Protein AF-A0A927J7U5-F1 (afdb_monomer)

Foldseek 3Di:
DWWKKWWKKWDWAQAQVRDTDIDIFIAIETDDDPVRRQVVVCVVCVVQADDDMDTPDIDTDQAPEEQDDPLFQFKKKWWKWWWDQDPPPRDTDTDIHIHIYGHFDPVVSVVSVCVVCVPPPTDMDTPDIGTDSHRYYHYDDPPPPPDDDDPDPLAVCLCVRPCLVVVLVVLQPDQFADLVVCCVVVVGHSSNSVSSQVVCCVVVQWPDDPNHHTTGGDPPDDDD

Secondary structure (DSSP, 8-state):
---EEEEEEEEEEEPTTS-EEEEEEEEEEE-SSHHHHHHHHHHHHTTT--S-EEEEEEEE---SEEE--TT--EEEEEEEEEEEE-TTT-PEEEEEEEEEEEESSHHHHHHHHHHHHTT--S-EEEEEEEE--EEEEE---GGGGGS------TTTTGGG-TTHHHHHHHHTT-SEE-HHHHHHHH---HHHHHHHHHHHHHTTSBPPP-SSSPEEB---S---

Mean predicted aligned error: 11.29 Å

Nearest PDB structures (foldseek):
  2j5p-assembly1_A  TM=9.065E-01  e=3.308E-04  Escherichia coli
  4n0b-assembly2_C  TM=5.321E-01  e=6.557E-02  Bacillus subtilis
  4tv7-assembly2_D  TM=5.380E-01  e=2.572E-01  Bacillus subtilis subsp. subtilis str. 168
  4tv7-assembly2_C  TM=5.152E-01  e=1.801E-01  Bacillus subtilis subsp. subtilis str. 168
  4mgr-assembly1_B  TM=5.339E-01  e=3.263E-01  Bacillus subtilis

Solvent-accessible surface area (backbone atoms only — not comparable to full-atom values): 12962 Å² total; per-residue (Å²): 133,85,39,39,28,43,37,27,43,32,36,63,42,49,40,88,84,72,49,74,41,81,45,76,48,31,30,36,31,40,34,95,46,73,70,51,36,51,53,52,50,51,66,69,43,53,86,78,51,82,75,76,68,44,80,72,47,77,43,83,43,81,57,79,49,74,47,83,38,93,86,28,36,38,33,27,43,31,36,33,28,39,50,42,74,38,91,88,77,73,44,81,44,71,48,79,42,34,30,39,28,34,15,63,45,72,70,51,30,51,52,52,51,51,63,70,46,68,83,53,93,63,54,68,44,82,74,44,79,41,82,49,72,46,72,51,74,46,74,72,61,85,82,59,82,80,59,82,80,71,73,72,75,75,52,77,66,45,84,71,37,91,54,40,66,57,51,54,59,57,44,69,81,36,70,55,48,45,44,70,52,48,21,65,76,68,63,44,28,66,56,48,25,42,39,52,49,53,52,34,29,76,71,58,40,26,43,75,88,72,90,45,57,58,26,40,41,54,66,82,84,86,83,132

pLDDT: mean 82.89, std 14.42, range [30.91, 96.69]

Sequence (224 aa):
MHNWFECKISYDKQLENGQQKKVTESYLVDALSFTEAEARIIENIKPYISGEFSVADIKRAKLSEIFFNKNGDRYFRAKVYFITLDEKNGQEKKTPSNMLVQACDIKEALKVIEKGMEGTMADYTIGSLTETGIMDIFPYDADKAEKPKQEPDLLDGIYEDPLYDQAKDLLAHHTTVSPSLLQRTYSIGYNRANRLLDALEQQGIVGPFNGASPRRVLINEEHE

Radius of gyration: 20.5 Å; Cα contacts (8 Å, |Δi|>4): 387; chains: 1; bounding box: 67×39×57 Å

Structure (mmCIF, N/CA/C/O backbone):
data_AF-A0A927J7U5-F1
#
_entry.id   AF-A0A927J7U5-F1
#
loop_
_atom_site.group_PDB
_atom_site.id
_atom_site.type_symbol
_atom_site.label_atom_id
_atom_site.label_alt_id
_atom_site.label_comp_id
_atom_site.label_asym_id
_atom_site.label_entity_id
_atom_site.label_seq_id
_atom_site.pdbx_PDB_ins_code
_atom_site.Cartn_x
_atom_site.Cartn_y
_atom_site.Cartn_z
_atom_site.occupancy
_atom_site.B_iso_or_equiv
_atom_site.auth_seq_id
_atom_site.auth_comp_id
_atom_site.auth_asym_id
_atom_site.auth_atom_id
_atom_site.pdbx_PDB_model_num
ATOM 1 N N . MET A 1 1 ? 7.148 13.726 -12.538 1.00 61.12 1 MET A N 1
ATOM 2 C CA . MET A 1 1 ? 7.949 12.567 -12.092 1.00 61.12 1 MET A CA 1
ATOM 3 C C . MET A 1 1 ? 7.669 12.407 -10.614 1.00 61.12 1 MET A C 1
ATOM 5 O O . MET A 1 1 ? 7.978 13.332 -9.874 1.00 61.12 1 MET A O 1
ATOM 9 N N . HIS A 1 2 ? 6.998 11.327 -10.224 1.00 78.12 2 HIS A N 1
ATOM 10 C CA . HIS A 1 2 ? 6.635 11.100 -8.827 1.00 78.12 2 HIS A CA 1
ATOM 11 C C . HIS A 1 2 ? 7.866 10.693 -8.021 1.00 78.12 2 HIS A C 1
ATOM 13 O O . HIS A 1 2 ? 8.714 9.935 -8.498 1.00 78.12 2 HIS A O 1
ATOM 19 N N . ASN A 1 3 ? 7.958 11.205 -6.804 1.00 88.88 3 ASN A N 1
ATOM 20 C CA . ASN A 1 3 ? 9.038 10.939 -5.874 1.00 88.88 3 ASN A CA 1
ATOM 21 C C . ASN A 1 3 ? 8.417 10.332 -4.619 1.00 88.88 3 ASN A C 1
ATOM 23 O O . ASN A 1 3 ? 8.089 11.016 -3.654 1.00 88.88 3 ASN A O 1
ATOM 27 N N . TRP A 1 4 ? 8.254 9.014 -4.650 1.00 93.62 4 TRP A N 1
ATOM 28 C CA . TRP A 1 4 ? 7.605 8.288 -3.570 1.00 93.62 4 TRP A CA 1
ATOM 29 C C . TRP A 1 4 ? 8.529 8.116 -2.362 1.00 93.62 4 TRP A C 1
ATOM 31 O O . TRP A 1 4 ? 9.688 7.705 -2.482 1.00 93.62 4 TRP A O 1
ATOM 41 N N . PHE A 1 5 ? 7.987 8.367 -1.179 1.00 95.19 5 PHE A N 1
ATOM 42 C CA . PHE A 1 5 ? 8.595 8.109 0.118 1.00 95.19 5 PHE A CA 1
ATOM 43 C C . PHE A 1 5 ? 7.710 7.138 0.895 1.00 95.19 5 PHE A C 1
ATOM 45 O O . PHE A 1 5 ? 6.510 7.342 1.015 1.00 95.19 5 PHE A O 1
ATOM 52 N N . GLU A 1 6 ? 8.295 6.064 1.416 1.00 95.38 6 GLU A N 1
ATOM 53 C CA . GLU A 1 6 ? 7.632 5.187 2.379 1.00 95.38 6 GLU A CA 1
ATOM 54 C C . GLU A 1 6 ? 7.912 5.760 3.778 1.00 95.38 6 GLU A C 1
ATOM 56 O O . GLU A 1 6 ? 9.050 5.717 4.255 1.00 95.38 6 GLU A O 1
ATOM 61 N N . CYS A 1 7 ? 6.884 6.337 4.396 1.00 95.50 7 CYS A N 1
ATOM 62 C CA . CYS A 1 7 ? 6.910 6.947 5.722 1.00 95.50 7 CYS A CA 1
ATOM 63 C C . CYS A 1 7 ? 6.288 5.986 6.736 1.00 95.50 7 CYS A C 1
ATOM 65 O O . CYS A 1 7 ? 5.206 5.453 6.501 1.00 95.50 7 CYS A O 1
ATOM 67 N N . LYS A 1 8 ? 6.933 5.778 7.883 1.00 95.25 8 LYS A N 1
ATOM 68 C CA . LYS A 1 8 ? 6.380 4.985 8.983 1.00 95.25 8 LYS A CA 1
ATOM 69 C C . LYS A 1 8 ? 5.953 5.888 10.121 1.00 95.25 8 LYS A C 1
ATOM 71 O O . LYS A 1 8 ? 6.771 6.643 10.638 1.00 95.25 8 LYS A O 1
ATOM 76 N N . ILE A 1 9 ? 4.706 5.763 10.548 1.00 93.19 9 ILE A N 1
ATOM 77 C CA . ILE A 1 9 ? 4.165 6.477 11.703 1.00 93.19 9 ILE A CA 1
ATOM 78 C C . ILE A 1 9 ? 4.022 5.505 12.860 1.00 93.19 9 ILE A C 1
ATOM 80 O O . ILE A 1 9 ? 3.505 4.402 12.689 1.00 93.19 9 ILE A O 1
ATOM 84 N N . SER A 1 10 ? 4.478 5.915 14.041 1.00 90.81 10 SER A N 1
ATOM 85 C CA . SER A 1 10 ? 4.300 5.160 15.271 1.00 90.81 10 SER A CA 1
ATOM 86 C C . SER A 1 10 ? 3.500 5.948 16.294 1.00 90.81 10 SER A C 1
ATOM 88 O O . SER A 1 10 ? 3.786 7.116 16.557 1.00 90.81 10 SER A O 1
ATOM 90 N N . TYR A 1 11 ? 2.509 5.279 16.871 1.00 88.38 11 TYR A N 1
ATOM 91 C CA . TYR A 1 11 ? 1.592 5.833 17.856 1.00 88.38 11 TYR A CA 1
ATOM 92 C C . TYR A 1 11 ? 1.130 4.737 18.815 1.00 88.38 11 TYR A C 1
ATOM 94 O O . TYR A 1 11 ? 1.261 3.542 18.521 1.00 88.38 11 TYR A O 1
ATOM 102 N N . ASP A 1 12 ? 0.595 5.142 19.961 1.00 84.44 12 ASP A N 1
ATOM 103 C CA . ASP A 1 12 ? 0.026 4.213 20.929 1.00 84.44 12 ASP A CA 1
ATOM 104 C C . ASP A 1 12 ? -1.444 3.957 20.598 1.00 84.44 12 ASP A C 1
ATOM 106 O O . ASP A 1 12 ? -2.287 4.850 20.656 1.00 84.44 12 ASP A O 1
ATOM 110 N N . LYS A 1 13 ? -1.758 2.711 20.238 1.00 78.19 13 LYS A N 1
ATOM 111 C CA . LYS A 1 13 ? -3.126 2.255 19.994 1.00 78.19 13 LYS A CA 1
ATOM 112 C C . LYS A 1 13 ? -3.645 1.569 21.248 1.00 78.19 13 LYS A C 1
ATOM 114 O O . LYS A 1 13 ? -3.028 0.627 21.750 1.00 78.19 13 LYS A O 1
ATOM 119 N N . GLN A 1 14 ? -4.781 2.027 21.757 1.00 73.31 14 GLN A N 1
ATOM 120 C CA . GLN A 1 14 ? -5.501 1.303 22.799 1.00 73.31 14 GLN A CA 1
ATOM 121 C C . GLN A 1 14 ? -6.135 0.047 22.193 1.00 73.31 14 GLN A C 1
ATOM 123 O O . GLN A 1 14 ? -6.811 0.105 21.169 1.00 73.31 14 GLN A O 1
ATOM 128 N N . LEU A 1 15 ? -5.857 -1.101 22.804 1.00 69.94 15 LEU A N 1
ATOM 129 C CA . LEU A 1 15 ? -6.458 -2.382 22.458 1.00 69.94 15 LEU A CA 1
ATOM 130 C C . LEU A 1 15 ? -7.783 -2.568 23.210 1.00 69.94 15 LEU A C 1
ATOM 132 O O . LEU A 1 15 ? -8.015 -1.948 24.247 1.00 69.94 15 LEU A O 1
ATOM 136 N N . GLU A 1 16 ? -8.622 -3.488 22.727 1.00 57.28 16 GLU A N 1
ATOM 137 C CA . GLU A 1 16 ? -9.953 -3.800 23.284 1.00 57.28 16 GLU A CA 1
ATOM 138 C C . GLU A 1 16 ? -9.923 -4.202 24.778 1.00 57.28 16 GLU A C 1
ATOM 140 O O . GLU A 1 16 ? -10.933 -4.129 25.469 1.00 57.28 16 GLU A O 1
ATOM 145 N N . ASN A 1 17 ? -8.758 -4.595 25.301 1.00 67.94 17 ASN A N 1
ATOM 146 C CA . ASN A 1 17 ? -8.528 -4.959 26.702 1.00 67.94 17 ASN A CA 1
ATOM 147 C C . ASN A 1 17 ? -8.040 -3.787 27.584 1.00 67.94 17 ASN A C 1
ATOM 149 O O . ASN A 1 17 ? -7.638 -4.012 28.725 1.00 67.94 17 ASN A O 1
ATOM 153 N N . GLY A 1 18 ? -8.003 -2.560 27.056 1.00 66.19 18 GLY A N 1
ATOM 154 C CA . GLY A 1 18 ? -7.491 -1.376 27.749 1.00 66.19 18 GLY A CA 1
ATOM 155 C C . GLY A 1 18 ? -5.961 -1.267 27.795 1.00 66.19 18 GLY A C 1
ATOM 156 O O . GLY A 1 18 ? -5.444 -0.289 28.335 1.00 66.19 18 GLY A O 1
ATOM 157 N N . GLN A 1 19 ? -5.211 -2.221 27.226 1.00 74.12 19 GLN A N 1
ATOM 158 C CA . GLN A 1 19 ? -3.755 -2.104 27.114 1.00 74.12 19 GLN A CA 1
ATOM 159 C C . GLN A 1 19 ? -3.378 -1.163 25.971 1.00 74.12 19 GLN A C 1
ATOM 161 O O . GLN A 1 19 ? -3.867 -1.289 24.849 1.00 74.12 19 GLN A O 1
ATOM 166 N N . GLN A 1 20 ? -2.456 -0.245 26.245 1.00 78.06 20 GLN A N 1
ATOM 167 C CA . GLN A 1 20 ? -1.811 0.551 25.210 1.00 78.06 20 GLN A CA 1
ATOM 168 C C . GLN A 1 20 ? -0.725 -0.287 24.537 1.00 78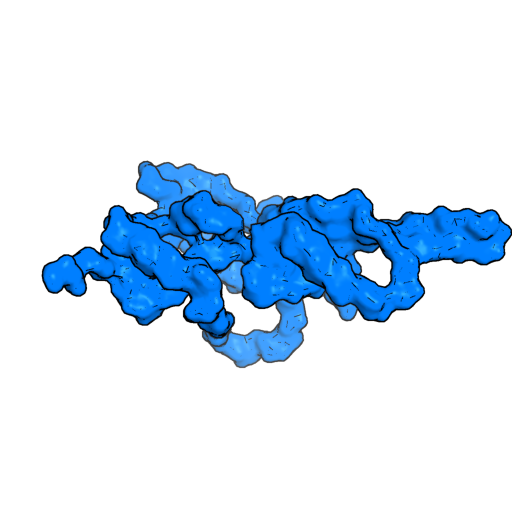.06 20 GLN A C 1
ATOM 170 O O . GLN A 1 20 ? 0.162 -0.828 25.200 1.00 78.06 20 GLN A O 1
ATOM 175 N N . LYS A 1 21 ? -0.798 -0.402 23.211 1.00 83.62 21 LYS A N 1
ATOM 176 C CA . LYS A 1 21 ? 0.228 -1.041 22.396 1.00 83.62 21 LYS A CA 1
ATOM 177 C C . LYS A 1 21 ? 0.746 -0.050 21.370 1.00 83.62 21 LYS A C 1
ATOM 179 O O . LYS A 1 21 ? -0.011 0.457 20.545 1.00 83.62 21 LYS A O 1
ATOM 184 N N . LYS A 1 22 ? 2.062 0.133 21.365 1.00 85.81 22 LYS A N 1
ATOM 185 C CA . LYS A 1 22 ? 2.743 0.873 20.313 1.00 85.81 22 LYS A CA 1
ATOM 186 C C . LYS A 1 22 ? 2.592 0.133 18.987 1.00 85.81 22 LYS A C 1
ATOM 188 O O . LYS A 1 22 ? 3.001 -1.025 18.860 1.00 85.81 22 LYS A O 1
ATOM 193 N N . VAL A 1 23 ? 1.993 0.799 18.010 1.00 87.69 23 VAL A N 1
ATOM 194 C CA . VAL A 1 23 ? 1.847 0.303 16.641 1.00 87.69 23 VAL A CA 1
ATOM 195 C C . VAL A 1 23 ? 2.709 1.132 15.700 1.00 87.69 23 VAL A C 1
ATOM 197 O O . VAL A 1 23 ? 3.108 2.258 16.009 1.00 87.69 23 VAL A O 1
ATOM 200 N N . THR A 1 24 ? 3.061 0.542 14.563 1.00 91.62 24 THR A N 1
ATOM 201 C CA . THR A 1 24 ? 3.800 1.222 13.502 1.00 91.62 24 THR A CA 1
ATOM 202 C C . THR A 1 24 ? 3.153 0.883 12.174 1.00 91.62 24 THR A C 1
ATOM 204 O O . THR A 1 24 ? 3.100 -0.284 11.791 1.00 91.62 24 THR A O 1
ATOM 207 N N . GLU A 1 25 ? 2.676 1.905 11.481 1.00 90.44 25 GLU A N 1
ATOM 208 C CA . GLU A 1 25 ? 1.993 1.798 10.195 1.00 90.44 25 GLU A CA 1
ATOM 209 C C . GLU A 1 25 ? 2.840 2.459 9.114 1.00 90.44 25 GLU A C 1
ATOM 211 O O . GLU A 1 25 ? 3.526 3.447 9.379 1.00 90.44 25 GLU A O 1
ATOM 216 N N . SER A 1 26 ? 2.838 1.891 7.907 1.00 94.12 26 SER A N 1
ATOM 217 C CA . SER A 1 26 ? 3.603 2.430 6.778 1.00 94.12 26 SER A CA 1
ATOM 218 C C . SER A 1 26 ? 2.662 3.090 5.782 1.00 94.12 26 SER A C 1
ATOM 220 O O . SER A 1 26 ? 1.594 2.566 5.495 1.00 94.12 26 SER A O 1
ATOM 222 N N . TYR A 1 27 ? 3.081 4.210 5.218 1.00 93.31 27 TYR A N 1
ATOM 223 C CA . TYR A 1 27 ? 2.319 5.018 4.278 1.00 93.31 27 TYR A CA 1
ATOM 224 C C . TYR A 1 27 ? 3.223 5.413 3.120 1.00 93.31 27 TYR A C 1
ATOM 226 O O . TYR A 1 27 ? 4.430 5.580 3.305 1.00 93.31 27 TYR A O 1
ATOM 234 N N . LEU A 1 28 ? 2.662 5.561 1.926 1.00 93.88 28 LEU A N 1
ATOM 235 C CA . LEU A 1 28 ? 3.402 6.049 0.770 1.00 93.88 28 LEU A CA 1
ATOM 236 C C . LEU A 1 28 ? 3.018 7.503 0.501 1.00 93.88 28 LEU A C 1
ATOM 238 O O . LEU A 1 28 ? 1.842 7.817 0.402 1.00 93.88 28 LEU A O 1
ATOM 242 N N . VAL A 1 29 ? 3.994 8.391 0.371 1.00 92.69 29 VAL A N 1
ATOM 243 C CA . VAL A 1 29 ? 3.775 9.828 0.172 1.00 92.69 29 VAL A CA 1
ATOM 244 C C . VAL A 1 29 ? 4.555 10.281 -1.044 1.00 92.69 29 VAL A C 1
ATOM 246 O O . VAL A 1 29 ? 5.745 9.993 -1.149 1.00 92.69 29 VAL A O 1
ATOM 249 N N . ASP A 1 30 ? 3.910 10.996 -1.954 1.00 91.31 30 ASP A N 1
ATOM 250 C CA . ASP A 1 30 ? 4.612 11.701 -3.026 1.00 91.31 30 ASP A CA 1
ATOM 251 C C . ASP A 1 30 ? 5.032 13.094 -2.540 1.00 91.31 30 ASP A C 1
ATOM 253 O O . ASP A 1 30 ? 4.202 13.880 -2.072 1.00 91.31 30 ASP A O 1
ATOM 257 N N . ALA A 1 31 ? 6.330 13.379 -2.603 1.00 90.44 31 ALA A N 1
ATOM 258 C CA . ALA A 1 31 ? 6.924 14.626 -2.124 1.00 90.44 31 ALA A CA 1
ATOM 259 C C . ALA A 1 31 ? 8.235 14.915 -2.863 1.00 90.44 31 ALA A C 1
ATOM 261 O O . ALA A 1 31 ? 8.847 14.022 -3.433 1.00 90.44 31 ALA A O 1
ATOM 262 N N . LEU A 1 32 ? 8.749 16.142 -2.834 1.00 90.38 32 LEU A N 1
ATOM 263 C CA . LEU A 1 32 ? 10.029 16.469 -3.477 1.00 90.38 32 LEU A CA 1
ATOM 264 C C . LEU A 1 32 ? 11.232 16.171 -2.565 1.00 90.38 32 LEU A C 1
ATOM 266 O O . LEU A 1 32 ? 12.329 15.859 -3.043 1.00 90.38 32 LEU A O 1
ATOM 270 N N . SER A 1 33 ? 11.043 16.231 -1.244 1.00 92.38 33 SER A N 1
ATOM 271 C CA . SER A 1 33 ? 12.110 16.082 -0.244 1.00 92.38 33 SER A CA 1
ATOM 272 C C . SER A 1 33 ? 11.665 15.301 0.999 1.00 92.38 33 SER A C 1
ATOM 274 O O . SER A 1 33 ? 10.475 15.126 1.235 1.00 92.38 33 SER A O 1
ATOM 276 N N . PHE A 1 34 ? 12.626 14.854 1.820 1.00 93.25 34 PHE A N 1
ATOM 277 C CA . PHE A 1 34 ? 12.335 14.171 3.090 1.00 93.25 34 PHE A CA 1
ATOM 278 C C . PHE A 1 34 ? 11.560 15.063 4.065 1.00 93.25 34 PHE A C 1
ATOM 280 O O . PHE A 1 34 ? 10.605 14.601 4.675 1.00 93.25 34 PHE A O 1
ATOM 287 N N . THR A 1 35 ? 11.937 16.339 4.171 1.00 93.06 35 THR A N 1
ATOM 288 C CA . THR A 1 35 ? 11.263 17.314 5.040 1.00 93.06 35 THR A CA 1
ATOM 289 C C . THR A 1 35 ? 9.822 17.558 4.598 1.00 93.06 35 THR A C 1
ATOM 291 O O . THR A 1 35 ? 8.921 17.641 5.425 1.00 93.06 35 THR A O 1
ATOM 294 N N . GLU A 1 36 ? 9.581 17.626 3.288 1.00 90.88 36 GLU A N 1
ATOM 295 C CA . GLU A 1 36 ? 8.221 17.742 2.757 1.00 90.88 36 GLU A CA 1
ATOM 296 C C . GLU A 1 36 ? 7.414 16.457 2.984 1.00 90.88 36 GLU A C 1
ATOM 298 O O . GLU A 1 36 ? 6.260 16.529 3.398 1.00 90.88 36 GLU A O 1
ATOM 303 N N . ALA A 1 37 ? 8.016 15.283 2.763 1.00 91.06 37 ALA A N 1
ATOM 304 C CA . ALA A 1 37 ? 7.368 14.000 3.026 1.00 91.06 37 ALA A CA 1
ATOM 305 C C . ALA A 1 37 ? 6.950 13.868 4.499 1.00 91.06 37 ALA A C 1
ATOM 307 O O . ALA A 1 37 ? 5.849 13.394 4.776 1.00 91.06 37 ALA A O 1
ATOM 308 N N . GLU A 1 38 ? 7.803 14.320 5.425 1.00 92.38 38 GLU A N 1
ATOM 309 C CA . GLU A 1 38 ? 7.535 14.360 6.865 1.00 92.38 38 GLU A CA 1
ATOM 310 C C . GLU A 1 38 ? 6.357 15.283 7.205 1.00 92.38 38 GLU A C 1
ATOM 312 O O . GLU A 1 38 ? 5.406 14.861 7.863 1.00 92.38 38 GLU A O 1
ATOM 317 N N . ALA A 1 39 ? 6.373 16.523 6.713 1.00 90.88 39 ALA A N 1
ATOM 318 C CA . ALA A 1 39 ? 5.289 17.472 6.953 1.00 90.88 39 ALA A CA 1
ATOM 319 C C . ALA A 1 39 ? 3.951 16.952 6.401 1.00 90.88 39 ALA A C 1
ATOM 321 O O . ALA A 1 39 ? 2.946 16.920 7.114 1.00 90.88 39 ALA A O 1
ATOM 322 N N . ARG A 1 40 ? 3.953 16.448 5.160 1.00 89.69 40 ARG A N 1
ATOM 323 C CA . ARG A 1 40 ? 2.750 15.921 4.503 1.00 89.69 40 ARG A CA 1
ATOM 324 C C . ARG A 1 40 ? 2.181 14.710 5.225 1.00 89.69 40 ARG A C 1
ATOM 326 O O . ARG A 1 40 ? 0.962 14.633 5.385 1.00 89.69 40 ARG A O 1
ATOM 333 N N . ILE A 1 41 ? 3.014 13.754 5.649 1.00 90.12 41 ILE A N 1
ATOM 334 C CA . ILE A 1 41 ? 2.483 12.579 6.350 1.00 90.12 41 ILE A CA 1
ATOM 335 C C . ILE A 1 41 ? 1.858 12.977 7.686 1.00 90.12 41 ILE A C 1
ATOM 337 O O . ILE A 1 41 ? 0.780 12.492 8.018 1.00 90.12 41 ILE A O 1
ATOM 341 N N . ILE A 1 42 ? 2.477 13.910 8.416 1.00 89.00 42 ILE A N 1
ATOM 342 C CA . ILE A 1 42 ? 1.935 14.427 9.675 1.00 89.00 42 ILE A CA 1
ATOM 343 C C . ILE A 1 42 ? 0.566 15.074 9.433 1.00 89.00 42 ILE A C 1
ATOM 345 O O . ILE A 1 42 ? -0.385 14.767 10.147 1.00 89.00 42 ILE A O 1
ATOM 349 N N . GLU A 1 43 ? 0.433 15.925 8.416 1.00 87.44 43 GLU A N 1
ATOM 350 C CA . GLU A 1 43 ? -0.826 16.608 8.092 1.00 87.44 43 GLU A CA 1
ATOM 351 C C . GLU A 1 43 ? -1.959 15.653 7.696 1.00 87.44 43 GLU A C 1
ATOM 353 O O . GLU A 1 43 ? -3.102 15.840 8.133 1.00 87.44 43 GLU A O 1
ATOM 358 N N . ASN A 1 44 ? -1.644 14.625 6.901 1.00 84.88 44 ASN A N 1
ATOM 359 C CA . ASN A 1 44 ? -2.621 13.638 6.437 1.00 84.88 44 ASN A CA 1
ATOM 360 C C . ASN A 1 44 ? -3.062 12.689 7.555 1.00 84.88 44 ASN A C 1
ATOM 362 O O . ASN A 1 44 ? -4.232 12.328 7.608 1.00 84.88 44 ASN A O 1
ATOM 366 N N . ILE A 1 45 ? -2.160 12.320 8.469 1.00 84.12 45 ILE A N 1
ATOM 367 C CA . ILE A 1 45 ? -2.430 11.323 9.515 1.00 84.12 45 ILE A CA 1
ATOM 368 C C . ILE A 1 45 ? -3.010 11.929 10.797 1.00 84.12 45 ILE A C 1
ATOM 370 O O . ILE A 1 45 ? -3.804 11.280 11.477 1.00 84.12 45 ILE A O 1
ATOM 374 N N . LYS A 1 46 ? -2.690 13.190 11.108 1.00 82.44 46 LYS A N 1
ATOM 375 C CA . LYS A 1 46 ? -3.202 13.905 12.288 1.00 82.44 46 LYS A CA 1
ATOM 376 C C . LYS A 1 46 ? -4.718 13.786 12.539 1.00 82.44 46 LYS A C 1
ATOM 378 O O . LYS A 1 46 ? -5.075 13.659 13.704 1.00 82.44 46 LYS A O 1
ATOM 383 N N . PRO A 1 47 ? -5.625 13.838 11.540 1.00 81.69 47 PRO A N 1
ATOM 384 C CA . PRO A 1 47 ? -7.058 13.667 11.801 1.00 81.69 47 PRO A CA 1
ATOM 385 C C . PRO A 1 47 ? -7.462 12.238 12.202 1.00 81.69 47 PRO A C 1
ATOM 387 O O . PRO A 1 47 ? -8.523 12.071 12.793 1.00 81.69 47 PRO A O 1
ATOM 390 N N . TYR A 1 48 ? -6.645 11.225 11.904 1.00 74.69 48 TYR A N 1
ATOM 391 C CA . TYR A 1 48 ? -6.986 9.815 12.120 1.00 74.69 48 TYR A CA 1
ATOM 392 C C . TYR A 1 48 ? -6.392 9.228 13.407 1.00 74.69 48 TYR A C 1
ATOM 394 O O . TYR A 1 48 ? -6.871 8.203 13.890 1.00 74.69 48 TYR A O 1
ATOM 402 N N . ILE A 1 49 ? -5.366 9.863 13.985 1.00 77.44 49 ILE A N 1
ATOM 403 C CA . ILE A 1 49 ? -4.734 9.412 15.231 1.00 77.44 49 ILE A CA 1
ATOM 404 C C . ILE A 1 49 ? -5.149 10.320 16.388 1.00 77.44 49 ILE A C 1
ATOM 406 O O . ILE A 1 49 ? -4.862 11.514 16.404 1.00 77.44 49 ILE A O 1
ATOM 410 N N . SER A 1 50 ? -5.785 9.725 17.398 1.00 67.94 50 SER A N 1
ATOM 411 C CA . SER A 1 50 ? -6.037 10.380 18.683 1.00 67.94 50 SER A CA 1
ATOM 412 C C . SER A 1 50 ? -4.817 10.219 19.592 1.00 67.94 50 SER A C 1
ATOM 414 O O . SER A 1 50 ? -4.518 9.109 20.021 1.00 67.94 50 SER A O 1
ATOM 416 N N . GLY A 1 51 ? -4.122 11.318 19.894 1.00 75.50 51 GLY A N 1
ATOM 417 C CA . GLY A 1 51 ? -2.962 11.335 20.794 1.00 75.50 51 GLY A CA 1
ATOM 418 C C . GLY A 1 51 ? -1.657 11.753 20.116 1.00 75.50 51 GLY A C 1
ATOM 419 O O . GLY A 1 51 ? -1.653 12.281 19.004 1.00 75.50 51 GLY A O 1
ATOM 420 N N . GLU A 1 52 ? -0.541 11.548 20.815 1.00 79.50 52 GLU A N 1
ATOM 421 C CA . GLU A 1 52 ? 0.792 11.824 20.278 1.00 79.50 52 GLU A CA 1
ATOM 422 C C . GLU A 1 52 ? 1.239 10.707 19.329 1.00 79.50 52 GLU A C 1
ATOM 424 O O . GLU A 1 52 ? 1.074 9.515 19.598 1.00 79.50 52 GLU A O 1
ATOM 429 N N . PHE A 1 53 ? 1.840 11.099 18.209 1.00 88.19 53 PHE A N 1
ATOM 430 C CA . PHE A 1 53 ? 2.472 10.188 17.266 1.00 88.19 53 PHE A CA 1
ATOM 431 C C . PHE A 1 53 ? 3.813 10.755 16.814 1.00 88.19 53 PHE A C 1
ATOM 433 O O . PHE A 1 53 ? 4.068 11.955 16.899 1.00 88.19 53 PHE A O 1
ATOM 440 N N . SER A 1 54 ? 4.678 9.876 16.321 1.00 89.75 54 SER A N 1
ATOM 441 C CA . SER A 1 54 ? 5.987 10.244 15.782 1.00 89.75 54 SER A CA 1
ATOM 442 C C . SER A 1 54 ? 6.227 9.573 14.439 1.00 89.75 54 SER A C 1
ATOM 444 O O . SER A 1 54 ? 5.748 8.464 14.179 1.00 89.75 54 SER A O 1
ATOM 446 N N . VAL A 1 55 ? 6.992 10.243 13.581 1.00 93.06 55 VAL A N 1
ATO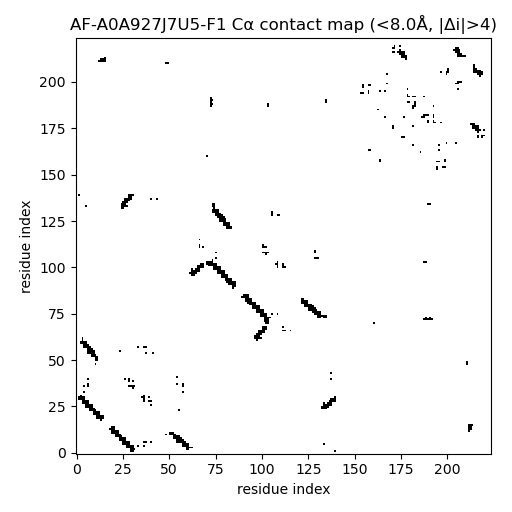M 447 C CA . VAL A 1 55 ? 7.494 9.646 12.346 1.00 93.06 55 VAL A CA 1
ATOM 448 C C . VAL A 1 55 ? 8.705 8.787 12.704 1.00 93.06 55 VAL A C 1
ATOM 450 O O . VAL A 1 55 ? 9.730 9.291 13.150 1.00 93.06 55 VAL A O 1
ATOM 453 N N . ALA A 1 56 ? 8.561 7.472 12.578 1.00 93.44 56 ALA A N 1
ATOM 454 C CA . ALA A 1 56 ? 9.570 6.503 12.992 1.00 93.44 56 ALA A CA 1
ATOM 455 C C . ALA A 1 56 ? 10.649 6.267 11.924 1.00 93.44 56 ALA A C 1
ATOM 457 O O . ALA A 1 56 ? 11.778 5.925 12.264 1.00 93.44 56 ALA A O 1
ATOM 458 N N . ASP A 1 57 ? 10.297 6.389 10.642 1.00 95.88 57 ASP A N 1
ATOM 459 C CA . ASP A 1 57 ? 11.204 6.149 9.515 1.00 95.88 57 ASP A CA 1
ATOM 460 C C . ASP A 1 57 ? 10.681 6.851 8.256 1.00 95.88 57 ASP A C 1
ATOM 462 O O . ASP A 1 57 ? 9.469 6.919 8.042 1.00 95.88 57 ASP A O 1
ATOM 466 N N . ILE A 1 58 ? 11.583 7.336 7.404 1.00 95.12 58 ILE A N 1
ATOM 467 C CA . ILE A 1 58 ? 11.255 7.874 6.079 1.00 95.12 58 ILE A CA 1
ATOM 468 C C . ILE A 1 58 ? 12.318 7.391 5.099 1.00 95.12 58 ILE A C 1
ATOM 470 O O . ILE A 1 58 ? 13.499 7.715 5.226 1.00 95.12 58 ILE A O 1
ATOM 474 N N . LYS A 1 59 ? 11.901 6.663 4.061 1.00 95.88 59 LYS A N 1
ATOM 475 C CA . LYS A 1 59 ? 12.809 6.168 3.016 1.00 95.88 59 LYS A CA 1
ATOM 476 C C . LYS A 1 59 ? 12.263 6.443 1.624 1.00 95.88 59 LYS A C 1
ATOM 478 O O . LYS A 1 59 ? 11.064 6.369 1.390 1.00 95.88 59 LYS A O 1
ATOM 483 N N . ARG A 1 60 ? 13.152 6.694 0.660 1.00 94.44 60 ARG A N 1
ATOM 484 C CA . ARG A 1 60 ? 12.755 6.806 -0.752 1.00 94.44 60 ARG A CA 1
ATOM 485 C C . ARG A 1 60 ? 12.294 5.447 -1.273 1.00 94.44 60 ARG A C 1
ATOM 487 O O . ARG A 1 60 ? 13.042 4.469 -1.220 1.00 94.44 60 ARG A O 1
ATOM 494 N N . ALA A 1 61 ? 11.090 5.402 -1.821 1.00 92.75 61 ALA A N 1
ATOM 495 C CA . ALA A 1 61 ? 10.540 4.248 -2.503 1.00 92.75 61 ALA A CA 1
ATOM 496 C C . ALA A 1 61 ? 10.813 4.378 -4.007 1.00 92.75 61 ALA A C 1
ATOM 498 O O . ALA A 1 61 ? 10.273 5.240 -4.692 1.00 92.75 61 ALA A O 1
ATOM 499 N N . LYS A 1 62 ? 11.675 3.505 -4.539 1.00 91.06 62 LYS A N 1
ATOM 500 C CA . LYS A 1 62 ? 11.940 3.424 -5.983 1.00 91.06 62 LYS A CA 1
ATOM 501 C C . LYS A 1 62 ? 10.821 2.638 -6.660 1.00 91.06 62 LYS A C 1
ATOM 503 O O . LYS A 1 62 ? 11.000 1.449 -6.927 1.00 91.06 62 LYS A O 1
ATOM 508 N N . LEU A 1 63 ? 9.684 3.294 -6.859 1.00 91.38 63 LEU A N 1
ATOM 509 C CA . LEU A 1 63 ? 8.535 2.765 -7.585 1.00 91.38 63 LEU A CA 1
ATOM 510 C C . LEU A 1 63 ? 8.487 3.407 -8.967 1.00 91.38 63 LEU A C 1
ATOM 512 O O . LEU A 1 63 ? 8.552 4.628 -9.077 1.00 91.38 63 LEU A O 1
ATOM 516 N N . SER A 1 64 ? 8.427 2.578 -10.003 1.00 89.81 64 SER A N 1
ATOM 517 C CA . SER A 1 64 ? 8.286 3.031 -11.386 1.00 89.81 64 SER A CA 1
ATOM 518 C C . SER A 1 64 ? 6.839 3.353 -11.732 1.00 89.81 64 SER A C 1
ATOM 520 O O . SER A 1 64 ? 6.610 4.346 -12.407 1.00 89.81 64 SER A O 1
ATOM 522 N N . GLU A 1 65 ? 5.898 2.548 -11.236 1.00 89.44 65 GLU A N 1
ATOM 523 C CA . GLU A 1 65 ? 4.470 2.651 -11.544 1.00 89.44 65 GLU A CA 1
ATOM 524 C C . GLU A 1 65 ? 3.619 2.172 -10.356 1.00 89.44 65 GLU A C 1
ATOM 526 O O . GLU A 1 65 ? 4.060 1.318 -9.570 1.00 89.44 65 GLU A O 1
ATOM 531 N N . ILE A 1 66 ? 2.401 2.711 -10.229 1.00 91.38 66 ILE A N 1
ATOM 532 C CA . ILE A 1 66 ? 1.406 2.284 -9.236 1.00 91.38 66 ILE A CA 1
ATOM 533 C C . ILE A 1 66 ? 0.085 1.973 -9.943 1.00 91.38 66 ILE A C 1
ATOM 535 O O . ILE A 1 66 ? -0.531 2.852 -10.536 1.00 91.38 66 ILE A O 1
ATOM 539 N N . PHE A 1 67 ? -0.379 0.731 -9.834 1.00 91.12 67 PHE A N 1
ATOM 540 C CA . PHE A 1 67 ? -1.647 0.279 -10.397 1.00 91.12 67 PHE A CA 1
ATOM 541 C C . PHE A 1 67 ? -2.732 0.284 -9.321 1.00 91.12 67 PHE A C 1
ATOM 543 O O . PHE A 1 67 ? -2.733 -0.562 -8.423 1.00 91.12 67 PHE A O 1
ATOM 550 N N . PHE A 1 68 ? -3.656 1.239 -9.412 1.00 86.81 68 PHE A N 1
ATOM 551 C CA . PHE A 1 68 ? -4.814 1.324 -8.523 1.00 86.81 68 PHE A CA 1
ATOM 552 C C . PHE A 1 68 ? -5.938 0.390 -8.981 1.00 86.81 68 PHE A C 1
ATOM 554 O O . PHE A 1 68 ? -6.187 0.220 -10.175 1.00 86.81 68 PHE A O 1
ATOM 561 N N . ASN A 1 69 ? -6.650 -0.184 -8.016 1.00 85.31 69 ASN A N 1
ATOM 562 C CA . ASN A 1 69 ? -7.813 -1.033 -8.240 1.00 85.31 69 ASN A CA 1
ATOM 563 C C . ASN A 1 69 ? -8.874 -0.654 -7.210 1.00 85.31 69 ASN A C 1
ATOM 565 O O . ASN A 1 69 ? -8.624 -0.756 -6.011 1.00 85.31 69 ASN A O 1
ATOM 569 N N . LYS A 1 70 ? -10.060 -0.251 -7.679 1.00 76.25 70 LYS A N 1
ATOM 570 C CA . LYS A 1 70 ? -11.169 0.210 -6.825 1.00 76.25 70 LYS A CA 1
ATOM 571 C C . LYS A 1 70 ? -11.545 -0.805 -5.741 1.00 76.25 70 LYS A C 1
ATOM 573 O O . LYS A 1 70 ? -11.862 -0.419 -4.616 1.00 76.25 70 LYS A O 1
ATOM 578 N N . ASN A 1 71 ? -11.456 -2.090 -6.077 1.00 75.81 71 ASN A N 1
ATOM 579 C CA . ASN A 1 71 ? -11.820 -3.180 -5.179 1.00 75.81 71 ASN A CA 1
ATOM 580 C C . ASN A 1 71 ? -10.692 -3.536 -4.206 1.00 75.81 71 ASN A C 1
ATOM 582 O O . ASN A 1 71 ? -10.955 -4.137 -3.170 1.00 75.81 71 ASN A O 1
ATOM 586 N N . GLY A 1 72 ? -9.451 -3.162 -4.524 1.00 79.94 72 GLY A N 1
ATOM 587 C CA . GLY A 1 72 ? -8.281 -3.536 -3.748 1.00 79.94 72 GLY A CA 1
ATOM 588 C C . GLY A 1 72 ? -8.118 -2.708 -2.478 1.00 79.94 72 GLY A C 1
ATOM 589 O O . GLY A 1 72 ? -8.382 -1.508 -2.435 1.00 79.94 72 GLY A O 1
ATOM 590 N N . ASP A 1 73 ? -7.631 -3.352 -1.429 1.00 81.94 73 ASP A N 1
ATOM 591 C CA . ASP A 1 73 ? -7.525 -2.780 -0.084 1.00 81.94 73 ASP A CA 1
ATOM 592 C C . ASP A 1 73 ? -6.185 -3.054 0.598 1.00 81.94 73 ASP A C 1
ATOM 594 O O . ASP A 1 73 ? -5.977 -2.679 1.754 1.00 81.94 73 ASP A O 1
ATOM 598 N N . ARG A 1 74 ? -5.279 -3.700 -0.134 1.00 89.31 74 ARG A N 1
ATOM 599 C CA . ARG A 1 74 ? -3.890 -3.945 0.222 1.00 89.31 74 ARG A CA 1
ATOM 600 C C . ARG A 1 74 ? -3.009 -3.553 -0.949 1.00 89.31 74 ARG A C 1
ATOM 602 O O . ARG A 1 74 ? -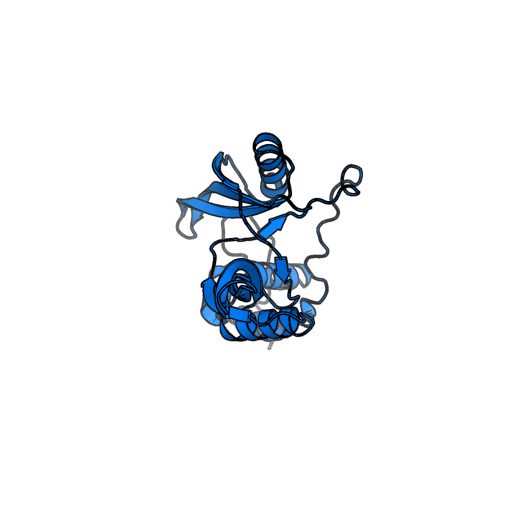3.445 -3.526 -2.102 1.00 89.31 74 ARG A O 1
ATOM 609 N N . TYR A 1 75 ? -1.743 -3.303 -0.651 1.00 94.06 75 TYR A N 1
ATOM 610 C CA . TYR A 1 75 ? -0.748 -2.972 -1.660 1.00 94.06 75 TYR A CA 1
ATOM 611 C C . TYR A 1 75 ? 0.300 -4.071 -1.754 1.00 94.06 75 TYR A C 1
ATOM 613 O O . TYR A 1 75 ? 0.925 -4.446 -0.761 1.00 94.06 75 TYR A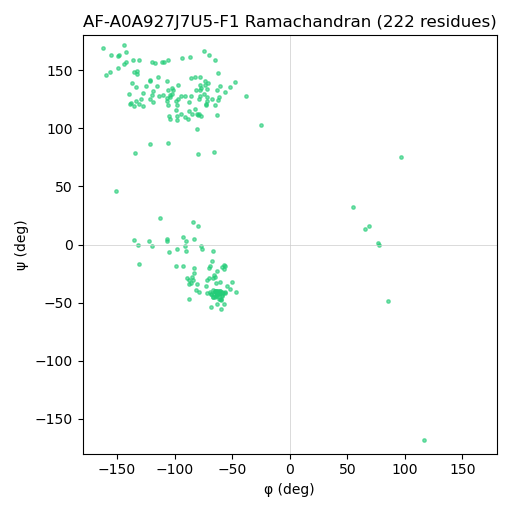 O 1
ATOM 621 N N . PHE A 1 76 ? 0.531 -4.556 -2.966 1.00 96.00 76 PHE A N 1
ATOM 622 C CA . PHE A 1 76 ? 1.510 -5.579 -3.291 1.00 96.00 76 PHE A CA 1
ATOM 623 C C . PHE A 1 76 ? 2.656 -4.955 -4.078 1.00 96.00 76 PHE A C 1
ATOM 625 O O . PHE A 1 76 ? 2.454 -4.280 -5.08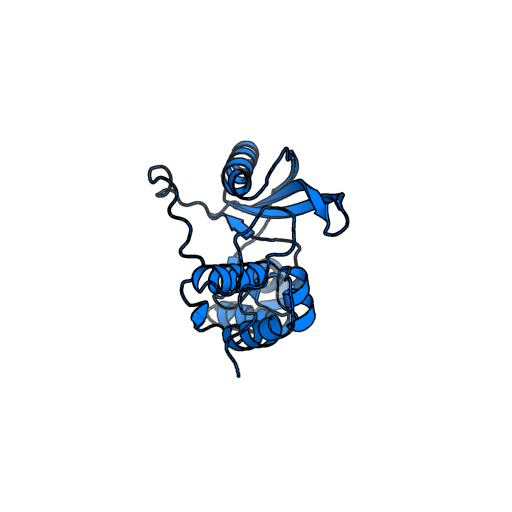5 1.00 96.00 76 PHE A O 1
ATOM 632 N N . ARG A 1 77 ? 3.886 -5.191 -3.627 1.00 96.44 77 ARG A N 1
ATOM 633 C CA . ARG A 1 77 ? 5.094 -4.823 -4.356 1.00 96.44 77 ARG A CA 1
ATOM 634 C C . ARG A 1 77 ? 5.381 -5.906 -5.381 1.00 96.44 77 ARG A C 1
ATOM 636 O O . ARG A 1 77 ? 5.681 -7.045 -5.021 1.00 96.44 77 ARG A O 1
ATOM 643 N N . ALA A 1 78 ? 5.325 -5.526 -6.647 1.00 96.69 78 ALA A N 1
ATOM 644 C CA . ALA A 1 78 ? 5.697 -6.372 -7.760 1.00 96.69 78 ALA A CA 1
ATOM 645 C C . ALA A 1 78 ? 7.086 -5.981 -8.260 1.00 96.69 78 ALA A C 1
ATOM 647 O O . ALA A 1 78 ? 7.361 -4.811 -8.518 1.00 96.69 78 ALA A O 1
ATOM 648 N N . LYS A 1 79 ? 7.978 -6.956 -8.405 1.00 96.31 79 LYS A N 1
ATOM 649 C CA . LYS A 1 79 ? 9.274 -6.759 -9.049 1.00 96.31 79 LYS A CA 1
ATOM 650 C C . LYS A 1 79 ? 9.206 -7.355 -10.442 1.00 96.31 79 LYS A C 1
ATOM 652 O O . LYS A 1 79 ? 9.185 -8.576 -10.589 1.00 96.31 79 LYS A O 1
ATOM 657 N N . VAL A 1 80 ? 9.178 -6.492 -11.446 1.00 94.94 80 VAL A N 1
ATOM 658 C CA . VAL A 1 80 ? 9.119 -6.859 -12.860 1.00 94.94 80 VAL A CA 1
ATOM 659 C C . VAL A 1 80 ? 10.505 -6.703 -13.466 1.00 94.94 80 VAL A C 1
ATOM 661 O O . VAL A 1 80 ? 11.199 -5.722 -13.216 1.00 94.94 80 VAL A O 1
ATOM 664 N N . TYR A 1 81 ? 10.935 -7.683 -14.245 1.00 94.62 81 TYR A N 1
ATOM 665 C CA . TYR A 1 81 ? 12.178 -7.642 -14.995 1.00 94.62 81 TYR A CA 1
ATOM 666 C C . TYR A 1 81 ? 11.854 -7.402 -16.461 1.00 94.62 81 TYR A C 1
ATOM 668 O O . TYR A 1 81 ? 11.325 -8.296 -17.117 1.00 94.62 81 TYR A O 1
ATOM 676 N N . PHE A 1 82 ? 12.197 -6.220 -16.964 1.00 92.50 82 PHE A N 1
ATOM 677 C CA . PHE A 1 82 ? 12.165 -5.946 -18.397 1.00 92.50 82 PHE A CA 1
ATOM 678 C C . PHE A 1 82 ? 13.346 -6.632 -19.067 1.00 92.50 82 PHE A C 1
ATOM 680 O O . PHE A 1 82 ? 14.483 -6.501 -18.600 1.00 92.50 82 PHE A O 1
ATOM 687 N N . ILE A 1 83 ? 13.066 -7.372 -20.131 1.00 90.94 83 ILE A N 1
ATOM 688 C CA . ILE A 1 83 ? 14.049 -8.094 -20.924 1.00 90.94 83 ILE A CA 1
ATOM 689 C C . ILE A 1 83 ? 14.372 -7.221 -22.132 1.00 90.94 83 ILE A C 1
ATOM 691 O O . ILE A 1 83 ? 13.504 -6.861 -22.918 1.00 90.94 83 ILE A O 1
ATOM 695 N N . THR A 1 84 ? 15.638 -6.852 -22.257 1.00 88.12 84 THR A N 1
ATOM 696 C CA . THR A 1 84 ? 16.159 -6.118 -23.411 1.00 88.12 84 THR A CA 1
ATOM 697 C C . THR A 1 84 ? 17.323 -6.898 -23.992 1.00 88.12 84 THR A C 1
ATOM 699 O O . THR A 1 84 ? 18.178 -7.355 -23.232 1.00 88.12 84 THR A O 1
ATOM 702 N N . LEU A 1 85 ? 17.390 -7.025 -25.312 1.00 84.31 85 LEU A N 1
ATOM 703 C CA . LEU A 1 85 ? 18.556 -7.580 -25.994 1.00 84.31 85 LEU A CA 1
ATOM 704 C C . LEU A 1 85 ? 19.663 -6.526 -26.069 1.00 84.31 85 LEU A C 1
ATOM 706 O O . LEU A 1 85 ? 19.433 -5.402 -26.512 1.00 84.31 85 LEU A O 1
ATOM 710 N N . ASP A 1 86 ? 20.864 -6.882 -25.623 1.00 77.44 86 ASP A N 1
ATOM 711 C CA . ASP A 1 86 ? 22.049 -6.052 -25.814 1.00 77.44 86 ASP A CA 1
ATOM 712 C C . ASP A 1 86 ? 22.563 -6.232 -27.252 1.00 77.44 86 ASP A C 1
ATOM 714 O O . ASP A 1 86 ? 23.035 -7.303 -27.642 1.00 77.44 86 ASP A O 1
ATOM 718 N N . GLU A 1 87 ? 22.462 -5.168 -28.050 1.00 76.38 87 GLU A N 1
ATOM 719 C CA . GLU A 1 87 ? 22.815 -5.150 -29.475 1.00 76.38 87 GLU A CA 1
ATOM 720 C C . GLU A 1 87 ? 24.280 -5.528 -29.750 1.00 76.38 87 GLU A C 1
ATOM 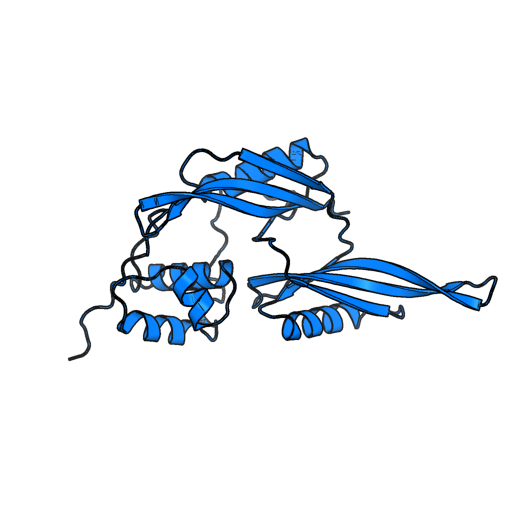722 O O . GLU A 1 87 ? 24.621 -5.901 -30.872 1.00 76.38 87 GLU A O 1
ATOM 727 N N . LYS A 1 88 ? 25.169 -5.450 -28.748 1.00 77.81 88 LYS A N 1
ATOM 728 C CA . LYS A 1 88 ? 26.604 -5.715 -28.934 1.00 77.81 88 LYS A CA 1
ATOM 729 C C . LYS A 1 88 ? 26.994 -7.179 -28.775 1.00 77.81 88 LYS A C 1
ATOM 731 O O . LYS A 1 88 ? 27.980 -7.602 -29.373 1.00 77.81 88 LYS A O 1
ATOM 736 N N . ASN A 1 89 ? 26.291 -7.935 -27.938 1.00 80.81 89 ASN A N 1
ATOM 737 C CA . ASN A 1 89 ? 26.664 -9.313 -27.597 1.00 80.81 89 ASN A CA 1
ATOM 738 C C . ASN A 1 89 ? 25.495 -10.308 -27.696 1.00 80.81 89 ASN A C 1
ATOM 740 O O . ASN A 1 89 ? 25.704 -11.494 -27.446 1.00 80.81 89 ASN A O 1
ATOM 744 N N . GLY A 1 90 ? 24.292 -9.846 -28.057 1.00 77.12 90 GLY A N 1
ATOM 745 C CA . GLY A 1 90 ? 23.096 -10.678 -28.184 1.00 77.12 90 GLY A CA 1
ATOM 746 C C . GLY A 1 90 ? 22.619 -11.285 -26.864 1.00 77.12 90 GLY A C 1
ATOM 747 O O . GLY A 1 90 ? 21.811 -12.209 -26.887 1.00 77.12 90 GLY A O 1
ATOM 748 N N . GLN A 1 91 ? 23.126 -10.819 -25.716 1.00 82.94 91 GLN A N 1
ATOM 749 C CA . GLN A 1 91 ? 22.707 -11.319 -24.411 1.00 82.94 91 GLN A CA 1
ATOM 750 C C . GLN A 1 91 ? 21.458 -10.590 -23.922 1.00 82.94 91 GLN A C 1
ATOM 752 O O . GLN A 1 91 ? 21.300 -9.379 -24.087 1.00 82.94 91 GLN A O 1
ATOM 757 N N . GLU A 1 92 ? 20.582 -11.337 -23.259 1.00 85.81 92 GLU A N 1
ATOM 758 C CA . GLU A 1 92 ? 19.427 -10.778 -22.571 1.00 85.81 92 GLU A CA 1
ATOM 759 C C . GLU A 1 92 ? 19.864 -10.044 -21.302 1.00 85.81 92 GLU A C 1
ATOM 761 O O . GLU A 1 92 ? 20.411 -10.627 -20.361 1.00 85.81 92 GLU A O 1
ATOM 766 N N . LYS A 1 93 ? 19.560 -8.752 -21.237 1.00 89.25 93 LYS A N 1
ATOM 767 C CA . LYS A 1 93 ? 19.696 -7.949 -20.029 1.00 89.25 93 LYS A CA 1
ATOM 768 C C . LYS A 1 93 ? 18.342 -7.832 -19.342 1.00 89.25 93 LYS A C 1
ATOM 770 O O . LYS A 1 93 ? 17.381 -7.338 -19.923 1.00 89.25 93 LYS A O 1
ATOM 775 N N . LYS A 1 94 ? 18.295 -8.237 -18.072 1.00 91.62 94 LYS A N 1
ATOM 776 C CA . LYS A 1 94 ? 17.112 -8.109 -17.212 1.00 91.62 94 LYS A CA 1
ATOM 777 C C . LYS A 1 94 ? 17.233 -6.873 -16.331 1.00 91.62 94 LYS A C 1
ATOM 779 O O . LYS A 1 94 ? 18.050 -6.844 -15.410 1.00 91.62 94 LYS A O 1
ATOM 784 N N . THR A 1 95 ? 16.412 -5.862 -16.588 1.00 93.44 95 THR A N 1
ATOM 785 C CA . THR A 1 95 ? 16.385 -4.625 -15.797 1.00 93.44 95 THR A CA 1
ATOM 786 C C . THR A 1 95 ? 15.237 -4.685 -14.785 1.00 93.44 95 THR A C 1
ATOM 788 O O . THR A 1 95 ? 14.079 -4.745 -15.200 1.00 93.44 95 THR A O 1
ATOM 791 N N . PRO A 1 96 ? 15.515 -4.694 -13.465 1.00 94.62 96 PRO A N 1
ATOM 792 C CA . PRO A 1 96 ? 14.468 -4.748 -12.456 1.00 94.62 96 PRO A CA 1
ATOM 793 C C . PRO A 1 96 ? 13.745 -3.405 -12.341 1.00 94.62 96 PRO A C 1
ATOM 795 O O . PRO A 1 96 ? 14.371 -2.349 -12.262 1.00 94.62 96 PRO A O 1
ATOM 798 N N . SER A 1 97 ? 12.429 -3.471 -12.232 1.00 93.56 97 SER A N 1
ATOM 799 C CA . SER A 1 97 ? 11.526 -2.351 -12.022 1.00 93.56 97 SER A CA 1
ATOM 800 C C . SER A 1 97 ? 10.548 -2.736 -10.916 1.00 93.56 97 SER A C 1
ATOM 802 O O . SER A 1 97 ? 9.914 -3.788 -10.989 1.00 93.56 97 SER A O 1
ATOM 804 N N . ASN A 1 98 ? 10.475 -1.938 -9.848 1.00 94.81 98 ASN A N 1
ATOM 805 C CA . ASN A 1 98 ? 9.522 -2.199 -8.771 1.00 94.81 98 ASN A CA 1
ATOM 806 C C . ASN A 1 98 ? 8.258 -1.389 -9.026 1.00 94.81 98 ASN A C 1
ATOM 808 O O . ASN A 1 98 ? 8.328 -0.172 -9.165 1.00 94.81 98 ASN A O 1
ATOM 812 N N . MET A 1 99 ? 7.124 -2.063 -9.010 1.00 94.50 99 MET A N 1
ATOM 813 C CA . MET A 1 99 ? 5.801 -1.485 -9.174 1.00 94.50 99 MET A CA 1
ATOM 814 C C . MET A 1 99 ? 4.983 -1.771 -7.919 1.00 94.50 99 MET A C 1
ATOM 816 O O . MET A 1 99 ? 5.284 -2.704 -7.162 1.00 94.50 99 MET A O 1
ATOM 820 N N . LEU A 1 100 ? 3.960 -0.961 -7.680 1.00 95.06 100 LEU A N 1
ATOM 821 C CA . LEU A 1 100 ? 3.014 -1.178 -6.595 1.00 95.06 100 LEU A CA 1
ATOM 822 C C . LEU A 1 100 ? 1.632 -1.464 -7.176 1.00 95.06 100 LEU A C 1
ATOM 824 O O . LEU A 1 100 ? 1.215 -0.812 -8.124 1.00 95.06 100 LEU A O 1
ATOM 828 N N . VAL A 1 101 ? 0.934 -2.449 -6.629 1.00 95.00 101 VAL A N 1
ATOM 829 C CA . VAL A 1 101 ? -0.352 -2.918 -7.147 1.00 95.00 101 VAL A CA 1
ATOM 830 C C . VAL A 1 101 ? -1.354 -2.955 -6.010 1.00 95.00 101 VAL A C 1
ATOM 832 O O . VAL A 1 101 ? -1.097 -3.595 -4.993 1.00 95.00 101 VAL A O 1
ATOM 835 N N . GLN A 1 102 ? -2.489 -2.290 -6.172 1.00 93.06 102 GLN A N 1
ATOM 836 C CA . GLN A 1 102 ? -3.596 -2.369 -5.230 1.00 93.06 102 GLN A CA 1
ATOM 837 C C . GLN A 1 102 ? -4.477 -3.582 -5.566 1.00 93.06 102 GLN A C 1
ATOM 839 O O . GLN A 1 102 ? -4.888 -3.756 -6.712 1.00 93.06 102 GLN A O 1
ATOM 844 N N . ALA A 1 103 ? -4.755 -4.435 -4.581 1.00 92.62 103 ALA A N 1
ATOM 845 C CA . ALA A 1 103 ? -5.595 -5.628 -4.729 1.00 92.62 103 ALA A CA 1
ATOM 846 C C . ALA A 1 103 ? -6.065 -6.142 -3.359 1.00 92.62 103 ALA A C 1
ATOM 848 O O . ALA A 1 103 ? -5.561 -5.695 -2.330 1.00 92.62 103 ALA A O 1
ATOM 849 N N . CYS A 1 104 ? -7.004 -7.086 -3.332 1.00 88.25 104 CYS A N 1
ATOM 850 C CA . CYS A 1 104 ? -7.410 -7.790 -2.113 1.00 88.25 104 CYS A CA 1
ATOM 851 C C . CYS A 1 104 ? -6.544 -9.005 -1.797 1.00 88.25 104 CYS A C 1
ATOM 853 O O . CYS A 1 104 ? -6.318 -9.327 -0.630 1.00 88.25 104 CYS A O 1
ATOM 855 N N . ASP A 1 105 ? -6.044 -9.682 -2.828 1.00 89.50 105 ASP A N 1
ATOM 856 C CA . ASP A 1 105 ? -5.212 -10.868 -2.682 1.00 89.50 105 ASP A CA 1
ATOM 857 C C . ASP A 1 105 ? -4.117 -10.947 -3.758 1.00 89.50 105 ASP A C 1
ATOM 859 O O . ASP A 1 105 ? -4.076 -10.169 -4.713 1.00 89.50 105 ASP A O 1
ATOM 863 N N . ILE A 1 106 ? -3.209 -11.914 -3.601 1.00 91.81 106 ILE A N 1
ATOM 864 C CA . ILE A 1 106 ? -2.074 -12.119 -4.514 1.00 91.81 106 ILE A CA 1
ATOM 865 C C . ILE A 1 106 ? -2.540 -12.495 -5.932 1.00 91.81 106 ILE A C 1
ATOM 867 O O . ILE A 1 106 ? -1.884 -12.128 -6.907 1.00 91.81 106 ILE A O 1
ATOM 871 N N . LYS A 1 107 ? -3.654 -13.226 -6.078 1.00 92.75 107 LYS A N 1
ATOM 872 C CA . LYS A 1 107 ? -4.163 -13.656 -7.391 1.00 92.75 107 LYS A CA 1
ATOM 873 C C . LYS A 1 107 ? -4.752 -12.475 -8.153 1.00 92.75 107 LYS A C 1
ATOM 875 O O . LYS A 1 107 ? -4.531 -12.352 -9.352 1.00 92.75 107 LYS A O 1
ATOM 880 N N . GLU A 1 108 ? -5.499 -11.613 -7.475 1.00 92.69 108 GLU A N 1
ATOM 881 C CA . GLU A 1 108 ? -6.002 -10.369 -8.041 1.00 92.69 108 GLU A CA 1
ATOM 882 C C . GLU A 1 108 ? -4.849 -9.413 -8.350 1.00 92.69 108 GLU A C 1
ATOM 884 O O . GLU A 1 108 ? -4.807 -8.869 -9.449 1.00 92.69 108 GLU A O 1
ATOM 889 N N . ALA A 1 109 ? -3.865 -9.283 -7.455 1.00 94.06 109 ALA A N 1
ATOM 890 C CA . ALA A 1 109 ? -2.675 -8.478 -7.709 1.00 94.06 109 ALA A CA 1
ATOM 891 C C . ALA A 1 109 ? -1.942 -8.922 -8.985 1.00 94.06 109 ALA A C 1
ATOM 893 O O . ALA A 1 109 ? -1.529 -8.070 -9.771 1.00 94.06 109 ALA A O 1
ATOM 894 N N . LEU A 1 110 ? -1.833 -10.235 -9.230 1.00 93.75 110 LEU A N 1
ATOM 895 C CA . LEU A 1 110 ? -1.267 -10.777 -10.468 1.00 93.75 110 LEU A CA 1
ATOM 896 C C . LEU A 1 110 ? -2.075 -10.343 -11.703 1.00 93.75 110 LEU A C 1
ATOM 898 O O . LEU A 1 110 ? -1.502 -9.846 -12.666 1.00 93.75 110 LEU A O 1
ATOM 902 N N . LYS A 1 111 ? -3.406 -10.445 -11.652 1.00 93.50 111 LYS A N 1
ATOM 903 C CA . LYS A 1 111 ? -4.274 -10.022 -12.764 1.00 93.50 111 LYS A CA 1
ATOM 904 C C . LYS A 1 111 ? -4.184 -8.523 -13.039 1.00 93.50 111 LYS A C 1
ATOM 906 O O . LYS A 1 111 ? -4.179 -8.108 -14.193 1.00 93.50 111 LYS A O 1
ATOM 911 N N . VAL A 1 112 ? -4.147 -7.703 -11.986 1.00 93.25 112 VAL A N 1
ATOM 912 C CA . VAL A 1 112 ? -4.075 -6.241 -12.116 1.00 93.25 112 VAL A CA 1
ATOM 913 C C . VAL A 1 112 ? -2.763 -5.835 -12.776 1.00 93.25 112 VAL A C 1
ATOM 915 O O . VAL A 1 112 ? -2.786 -5.004 -13.681 1.00 93.25 112 VAL A O 1
ATOM 918 N N . ILE A 1 113 ? -1.634 -6.432 -12.374 1.00 93.31 113 ILE A N 1
ATOM 919 C CA . ILE A 1 113 ? -0.354 -6.118 -13.013 1.00 93.31 113 ILE A CA 1
ATOM 920 C C . ILE A 1 113 ? -0.276 -6.648 -14.441 1.00 93.31 113 ILE A C 1
ATOM 922 O O . ILE A 1 113 ? 0.198 -5.924 -15.303 1.00 93.31 113 ILE A O 1
ATOM 926 N N . GLU A 1 114 ? -0.767 -7.856 -14.721 1.00 91.81 114 GLU A N 1
ATOM 927 C CA . GLU A 1 114 ? -0.816 -8.386 -16.089 1.00 91.81 114 GLU A CA 1
ATOM 928 C C . GLU A 1 114 ? -1.603 -7.441 -17.000 1.00 91.81 114 GLU A C 1
ATOM 930 O O . GLU A 1 114 ? -1.057 -6.953 -17.986 1.00 91.81 114 GLU A O 1
ATOM 935 N N . LYS A 1 115 ? -2.816 -7.055 -16.590 1.00 91.62 115 LYS A N 1
ATOM 936 C CA . LYS A 1 115 ? -3.649 -6.093 -17.320 1.00 91.62 115 LYS A CA 1
ATOM 937 C C . LYS A 1 115 ? -2.988 -4.718 -17.468 1.00 91.62 115 LYS A C 1
ATOM 939 O O . LYS A 1 115 ? -3.105 -4.084 -18.511 1.00 91.62 115 LYS A O 1
ATOM 944 N N . GLY A 1 116 ? -2.311 -4.235 -16.427 1.00 88.38 116 GLY A N 1
ATOM 945 C CA . GLY A 1 116 ? -1.582 -2.965 -16.465 1.00 88.38 116 GLY A CA 1
ATOM 946 C C . GLY A 1 116 ? -0.379 -2.991 -17.413 1.00 88.38 116 GLY A C 1
ATOM 947 O O . GLY A 1 116 ? -0.022 -1.966 -17.988 1.00 88.38 116 GLY A O 1
ATOM 948 N N . MET A 1 117 ? 0.216 -4.168 -17.605 1.00 89.56 117 MET A N 1
ATOM 949 C CA . MET A 1 117 ? 1.397 -4.375 -18.437 1.00 89.56 117 MET A CA 1
ATOM 950 C C . MET A 1 117 ? 1.075 -4.773 -19.883 1.00 89.56 117 MET A C 1
ATOM 952 O O . MET A 1 117 ? 1.936 -4.577 -20.737 1.00 89.56 117 MET A O 1
ATOM 956 N N . GLU A 1 118 ? -0.138 -5.249 -20.188 1.00 87.06 118 GLU A N 1
ATOM 957 C CA . GLU A 1 118 ? -0.591 -5.639 -21.540 1.00 87.06 118 GLU A CA 1
ATO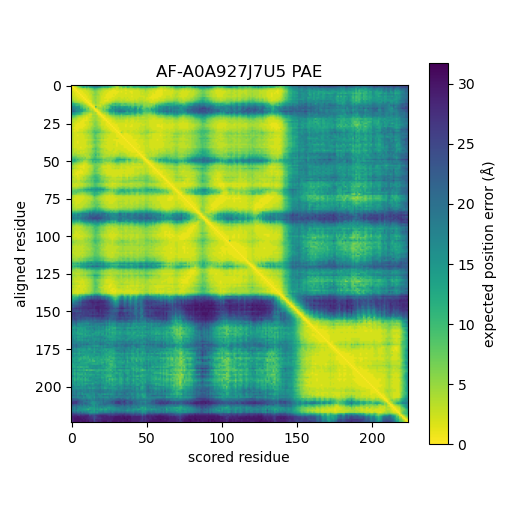M 958 C C . GLU A 1 118 ? -0.329 -4.570 -22.617 1.00 87.06 118 GLU A C 1
ATOM 960 O O . GLU A 1 118 ? -0.055 -4.901 -23.768 1.00 87.06 118 GLU A O 1
ATOM 965 N N . GLY A 1 119 ? -0.378 -3.283 -22.260 1.00 80.25 119 GLY A N 1
ATOM 966 C CA . GLY A 1 119 ? -0.099 -2.177 -23.185 1.00 80.25 119 GLY A CA 1
ATOM 967 C C . GLY A 1 119 ? 1.387 -1.947 -23.491 1.00 80.25 119 GLY A C 1
ATOM 968 O O . GLY A 1 119 ? 1.723 -1.063 -24.279 1.00 80.25 119 GLY A O 1
ATOM 969 N N . THR A 1 120 ? 2.291 -2.694 -22.859 1.00 85.06 120 THR A N 1
ATOM 970 C CA . THR A 1 120 ? 3.736 -2.480 -22.965 1.00 85.06 120 THR A CA 1
ATOM 971 C C . THR A 1 120 ? 4.322 -3.302 -24.110 1.00 85.06 120 THR A C 1
ATOM 973 O O . THR A 1 120 ? 4.172 -4.514 -24.161 1.00 85.06 120 THR A O 1
ATOM 976 N N . MET A 1 121 ? 5.064 -2.650 -25.009 1.00 79.69 121 MET A N 1
ATOM 977 C CA . MET A 1 121 ? 5.749 -3.304 -26.141 1.00 79.69 121 MET A CA 1
ATOM 978 C C . MET A 1 121 ? 7.040 -4.046 -25.745 1.00 79.69 121 MET A C 1
ATOM 980 O O . MET A 1 121 ? 7.729 -4.584 -26.605 1.00 79.69 121 MET A O 1
ATOM 984 N N . ALA A 1 122 ? 7.415 -4.009 -24.466 1.00 83.50 122 ALA A N 1
ATOM 985 C CA . ALA A 1 122 ? 8.637 -4.618 -23.958 1.00 83.50 122 ALA A CA 1
ATOM 986 C C . ALA A 1 122 ? 8.351 -5.996 -23.364 1.00 83.50 122 ALA A C 1
ATOM 988 O O . ALA A 1 122 ? 7.418 -6.151 -22.576 1.00 83.50 122 ALA A O 1
ATOM 989 N N . ASP A 1 123 ? 9.223 -6.955 -23.660 1.00 89.94 123 ASP A N 1
ATOM 990 C CA . ASP A 1 123 ? 9.209 -8.251 -22.998 1.00 89.94 123 ASP A CA 1
ATOM 991 C C . ASP A 1 123 ? 9.496 -8.075 -21.506 1.00 89.94 123 ASP A C 1
ATOM 993 O O . ASP A 1 123 ? 10.428 -7.372 -21.095 1.00 89.94 123 ASP A O 1
ATOM 997 N N . TYR A 1 124 ? 8.695 -8.720 -20.665 1.00 92.75 124 TYR A N 1
ATOM 998 C CA . TYR A 1 124 ? 8.854 -8.639 -19.223 1.00 92.75 124 TYR A CA 1
ATOM 999 C C . TYR A 1 124 ? 8.564 -9.972 -18.544 1.00 92.75 124 TYR A C 1
ATOM 1001 O O . TYR A 1 124 ? 7.857 -10.834 -19.057 1.00 92.75 124 TYR A O 1
ATOM 1009 N N . THR A 1 125 ? 9.116 -10.137 -17.346 1.00 92.75 125 THR A N 1
ATOM 1010 C CA . THR A 1 125 ? 8.802 -11.264 -16.461 1.00 92.75 125 THR A CA 1
ATOM 1011 C C . THR A 1 125 ? 8.551 -10.759 -15.049 1.00 92.75 125 THR A C 1
ATOM 1013 O O . THR A 1 125 ? 9.291 -9.918 -14.535 1.00 92.75 125 THR A O 1
ATOM 1016 N N . ILE A 1 126 ? 7.504 -11.262 -14.399 1.00 94.56 126 ILE A N 1
ATOM 1017 C CA . ILE A 1 126 ? 7.224 -10.945 -12.996 1.00 94.56 126 ILE A CA 1
ATOM 1018 C C . ILE A 1 126 ? 8.129 -11.831 -12.140 1.00 94.56 126 ILE A C 1
ATOM 1020 O O . ILE A 1 126 ? 7.989 -13.050 -12.125 1.00 94.56 126 ILE A O 1
ATOM 1024 N N . GLY A 1 127 ? 9.091 -11.227 -11.447 1.00 94.19 127 GLY A N 1
ATOM 1025 C CA . GLY A 1 127 ? 10.049 -11.959 -10.621 1.00 94.19 127 GLY A CA 1
ATOM 1026 C C . GLY A 1 127 ? 9.569 -12.215 -9.197 1.00 94.19 127 GLY A C 1
ATOM 1027 O O . GLY A 1 127 ? 9.890 -13.248 -8.618 1.00 94.19 127 GLY A O 1
ATOM 1028 N N . SER A 1 128 ? 8.810 -11.287 -8.614 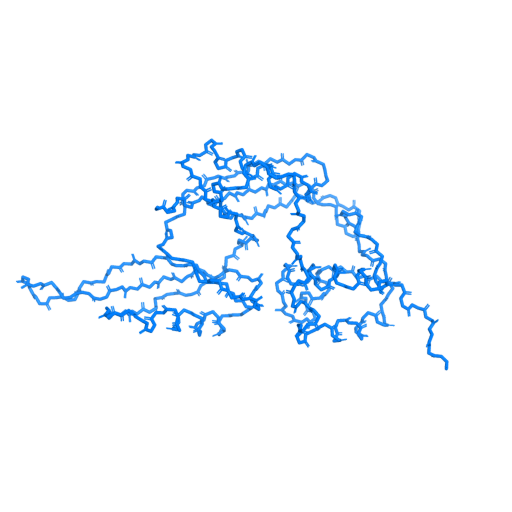1.00 95.44 128 SER A N 1
ATOM 1029 C CA . SER A 1 128 ? 8.204 -11.481 -7.293 1.00 95.44 128 SER A CA 1
ATOM 1030 C C . SER A 1 128 ? 6.981 -10.598 -7.106 1.00 95.44 128 SER A C 1
ATOM 1032 O O . SER A 1 128 ? 6.969 -9.462 -7.578 1.00 95.44 128 SER A O 1
ATOM 1034 N N . LEU A 1 129 ? 6.012 -11.087 -6.337 1.00 95.62 129 LEU A N 1
ATOM 1035 C CA . LEU A 1 129 ? 4.841 -10.341 -5.894 1.00 95.62 129 LEU A CA 1
ATOM 1036 C C . LEU A 1 129 ? 4.695 -10.538 -4.383 1.00 95.62 129 LEU A C 1
ATOM 1038 O O . LEU A 1 129 ? 4.643 -11.671 -3.908 1.00 95.62 129 LEU A O 1
ATOM 1042 N N . THR A 1 130 ? 4.720 -9.453 -3.613 1.00 95.69 130 THR A N 1
ATOM 1043 C CA . THR A 1 130 ? 4.778 -9.528 -2.145 1.00 95.69 130 THR A CA 1
ATOM 1044 C C . THR A 1 130 ? 3.869 -8.485 -1.517 1.00 95.69 130 THR A C 1
ATOM 1046 O O . THR A 1 130 ? 3.962 -7.310 -1.862 1.00 95.69 130 THR A O 1
ATOM 1049 N N . GLU A 1 131 ? 3.011 -8.904 -0.587 1.00 94.19 131 GLU A N 1
ATOM 1050 C CA . GLU A 1 131 ? 2.172 -7.990 0.195 1.00 94.19 131 GLU A CA 1
ATOM 1051 C C . GLU A 1 131 ? 3.050 -7.022 0.997 1.00 94.19 131 GLU A C 1
ATOM 1053 O O . GLU A 1 131 ? 4.075 -7.403 1.569 1.00 94.19 131 GLU A O 1
ATOM 1058 N N . THR A 1 132 ? 2.676 -5.749 1.008 1.00 94.31 132 THR A N 1
ATOM 1059 C CA . THR A 1 132 ? 3.368 -4.706 1.766 1.00 94.31 132 THR A CA 1
ATOM 1060 C C . THR A 1 132 ? 2.553 -4.315 2.991 1.00 94.31 132 THR A C 1
ATOM 1062 O O . THR A 1 132 ? 1.341 -4.483 3.019 1.00 94.31 132 THR A O 1
ATOM 1065 N N . GLY A 1 133 ? 3.215 -3.732 3.992 1.00 90.81 133 GLY A N 1
ATOM 1066 C CA . GLY A 1 133 ? 2.538 -3.095 5.126 1.00 90.81 133 GLY A CA 1
ATOM 1067 C C . GLY A 1 133 ? 2.111 -1.651 4.851 1.00 90.81 133 GLY A C 1
ATOM 1068 O O . GLY A 1 133 ? 1.968 -0.887 5.803 1.00 90.81 133 GLY A O 1
ATOM 1069 N N . ILE A 1 134 ? 2.019 -1.248 3.576 1.00 92.12 134 ILE A N 1
ATOM 1070 C CA . ILE A 1 134 ? 1.534 0.082 3.204 1.00 92.12 134 ILE A CA 1
ATOM 1071 C C . ILE A 1 134 ? 0.033 0.104 3.470 1.00 92.12 134 ILE A C 1
ATOM 1073 O O . ILE A 1 134 ? -0.701 -0.737 2.959 1.00 92.12 134 ILE A O 1
ATOM 1077 N N . MET A 1 135 ? -0.389 1.061 4.283 1.00 87.12 135 MET A N 1
ATOM 1078 C CA . MET A 1 135 ? -1.777 1.278 4.648 1.00 87.12 135 MET A CA 1
ATOM 1079 C C . MET A 1 135 ? -2.448 2.183 3.628 1.00 87.12 135 MET A C 1
ATOM 1081 O O . MET A 1 135 ? -3.510 1.834 3.149 1.00 87.12 135 MET A O 1
ATOM 1085 N N . ASP A 1 136 ? -1.832 3.300 3.245 1.00 87.31 136 ASP A N 1
ATOM 1086 C CA . ASP A 1 136 ? -2.429 4.230 2.282 1.00 87.31 136 ASP A CA 1
ATOM 1087 C C . ASP A 1 136 ? -1.367 4.944 1.434 1.00 87.31 136 ASP A C 1
ATOM 1089 O O . ASP A 1 136 ? -0.175 4.953 1.778 1.00 87.31 136 ASP A O 1
ATOM 1093 N N . ILE A 1 137 ? -1.807 5.528 0.320 1.00 89.19 137 ILE A N 1
ATOM 1094 C CA . ILE A 1 137 ? -0.995 6.307 -0.611 1.00 89.19 137 ILE A CA 1
ATOM 1095 C C . ILE A 1 137 ? -1.529 7.738 -0.671 1.00 89.19 137 ILE A C 1
ATOM 1097 O O . ILE A 1 137 ? -2.664 7.980 -1.064 1.00 89.19 137 ILE A O 1
ATOM 1101 N N . PHE A 1 138 ? -0.660 8.698 -0.371 1.00 89.81 138 PHE A N 1
ATOM 1102 C CA . PHE A 1 138 ? -0.921 10.129 -0.441 1.00 89.81 138 PHE A CA 1
ATOM 1103 C C . PHE A 1 138 ? -0.216 10.727 -1.671 1.00 89.81 138 PHE A C 1
ATOM 1105 O O . PHE A 1 138 ? 0.940 11.158 -1.565 1.00 89.81 138 PHE A O 1
ATOM 1112 N N . PRO A 1 139 ? -0.863 10.726 -2.855 1.00 85.56 139 PRO A N 1
ATOM 1113 C CA . PRO A 1 139 ? -0.300 11.319 -4.064 1.00 85.56 139 PRO A CA 1
ATOM 1114 C C . PRO A 1 139 ? -0.129 12.839 -3.932 1.00 85.56 139 PRO A C 1
ATOM 1116 O O . PRO A 1 139 ? -0.767 13.502 -3.105 1.00 85.56 139 PRO A O 1
ATOM 1119 N N . TYR A 1 140 ? 0.743 13.403 -4.765 1.00 79.50 140 TYR A N 1
ATOM 1120 C CA . TYR A 1 140 ? 0.958 14.840 -4.831 1.00 79.50 140 TYR A CA 1
ATOM 1121 C C . TYR A 1 140 ? -0.147 15.475 -5.675 1.00 79.50 140 TYR A C 1
ATOM 1123 O O . TYR A 1 140 ? -0.087 15.454 -6.901 1.00 79.50 140 TYR A O 1
ATOM 1131 N N . ASP A 1 141 ? -1.156 16.046 -5.021 1.00 66.44 141 ASP A N 1
ATOM 1132 C CA . ASP A 1 141 ? -2.096 16.965 -5.666 1.00 66.44 141 ASP A CA 1
ATOM 1133 C C . ASP A 1 141 ? -1.575 18.399 -5.529 1.00 66.44 141 ASP A C 1
ATOM 1135 O O . ASP A 1 141 ? -1.594 18.968 -4.435 1.00 66.44 141 ASP A O 1
ATOM 1139 N N . ALA A 1 142 ? -1.130 18.992 -6.640 1.00 54.81 142 ALA A N 1
ATOM 1140 C CA . ALA A 1 142 ? -0.774 20.412 -6.696 1.00 54.81 142 ALA A CA 1
ATOM 1141 C C . ALA A 1 142 ? -2.000 21.322 -6.458 1.00 54.81 142 ALA A C 1
ATOM 1143 O O . ALA A 1 142 ? -1.862 22.411 -5.908 1.00 54.81 142 ALA A O 1
ATOM 1144 N N . ASP A 1 143 ? -3.202 20.846 -6.805 1.00 49.72 143 ASP A N 1
ATOM 1145 C CA . ASP A 1 143 ? -4.451 21.621 -6.780 1.00 49.72 143 ASP A CA 1
ATOM 1146 C C . ASP A 1 143 ? -5.222 21.551 -5.443 1.00 49.72 143 ASP A C 1
ATOM 1148 O O . ASP A 1 143 ? -6.220 22.249 -5.256 1.00 49.72 143 ASP A O 1
ATOM 1152 N N . LYS A 1 144 ? -4.785 20.728 -4.474 1.00 48.50 144 LYS A N 1
ATOM 1153 C CA . LYS A 1 144 ? -5.454 20.580 -3.160 1.00 48.50 144 LYS A CA 1
ATOM 1154 C C . LYS A 1 144 ? -4.952 21.534 -2.071 1.00 48.50 144 LYS A C 1
ATOM 1156 O O . LYS A 1 144 ? -5.445 21.470 -0.949 1.00 48.50 144 LYS A O 1
ATOM 1161 N N . ALA A 1 145 ? -4.029 22.444 -2.383 1.00 48.03 145 ALA A N 1
ATOM 1162 C CA . ALA A 1 145 ? -3.482 23.392 -1.408 1.00 48.03 145 ALA A CA 1
ATOM 1163 C C . ALA A 1 145 ? -4.496 24.449 -0.902 1.00 48.03 145 ALA A C 1
ATOM 1165 O O . ALA A 1 145 ? -4.235 25.081 0.118 1.00 48.03 145 ALA A O 1
ATOM 1166 N N . GLU A 1 146 ? -5.657 24.627 -1.555 1.00 39.94 146 GLU A N 1
ATOM 1167 C CA . GLU A 1 146 ? -6.616 25.706 -1.228 1.00 39.94 146 GLU A CA 1
ATOM 1168 C C . GLU A 1 146 ? -8.042 25.271 -0.843 1.00 39.94 146 GLU A C 1
ATOM 1170 O O . GLU A 1 146 ? -8.879 26.129 -0.562 1.00 39.94 146 GLU A O 1
ATOM 1175 N N . LYS A 1 147 ? -8.366 23.973 -0.758 1.00 31.84 147 LYS A N 1
ATOM 1176 C CA . LYS A 1 147 ? -9.699 23.550 -0.284 1.00 31.84 147 LYS A CA 1
ATOM 1177 C C . LYS A 1 147 ? -9.626 22.965 1.127 1.00 31.84 147 LYS A C 1
ATOM 1179 O O . LYS A 1 147 ? -8.897 21.993 1.326 1.00 31.84 147 LYS A O 1
ATOM 1184 N N . PRO A 1 148 ? -10.386 23.490 2.112 1.00 32.41 148 PRO A N 1
ATOM 1185 C CA . PRO A 1 148 ? -10.583 22.775 3.364 1.00 32.41 148 PRO A CA 1
ATOM 1186 C C . PRO A 1 148 ? -11.158 21.391 3.049 1.00 32.41 148 PRO A C 1
ATOM 1188 O O . PRO A 1 148 ? -12.079 21.267 2.243 1.00 32.41 148 PRO A O 1
ATOM 1191 N N . LYS A 1 149 ? -10.535 20.380 3.662 1.00 39.22 149 LYS A N 1
ATOM 1192 C CA . LYS A 1 149 ? -10.832 18.944 3.607 1.00 39.22 149 LYS A CA 1
ATOM 1193 C C . LYS A 1 149 ? -12.300 18.662 3.261 1.00 39.22 149 LYS A C 1
ATOM 1195 O O . LYS A 1 149 ? -13.160 18.738 4.131 1.00 39.22 149 LYS A O 1
ATOM 1200 N N . GLN A 1 150 ? -12.568 18.288 2.013 1.00 32.12 150 GLN A N 1
ATOM 1201 C CA . GLN A 1 150 ? -13.626 17.314 1.791 1.00 32.12 150 GLN A CA 1
ATOM 1202 C C . GLN A 1 150 ? -13.036 15.992 2.265 1.00 32.12 150 GLN A C 1
ATOM 1204 O O . GLN A 1 150 ? -11.966 15.596 1.793 1.00 32.12 150 GLN A O 1
ATOM 1209 N N . GLU A 1 151 ? -13.686 15.369 3.251 1.00 44.69 151 GLU A N 1
ATOM 1210 C CA . GLU A 1 151 ? -13.580 13.925 3.446 1.00 44.69 151 GLU A CA 1
ATOM 1211 C C . GLU A 1 151 ? -13.544 13.306 2.044 1.00 44.69 151 GLU A C 1
ATOM 1213 O O . GLU A 1 151 ? -14.375 13.688 1.209 1.00 44.69 151 GLU A O 1
ATOM 1218 N N . PRO A 1 152 ? -12.560 12.446 1.713 1.00 42.00 152 PRO A N 1
ATOM 1219 C CA . PRO A 1 152 ? -12.695 11.642 0.510 1.00 42.00 152 PRO A CA 1
ATOM 1220 C C . PRO A 1 152 ? -14.103 11.058 0.559 1.00 42.00 152 PRO A C 1
ATOM 1222 O O . PRO A 1 152 ? -14.565 10.723 1.650 1.00 42.00 152 PRO A O 1
ATOM 1225 N N . ASP A 1 153 ? -14.805 10.991 -0.564 1.00 48.72 153 ASP A N 1
ATOM 1226 C CA . ASP A 1 153 ? -16.092 10.308 -0.613 1.00 48.72 153 ASP A CA 1
ATOM 1227 C C . ASP A 1 153 ? -15.813 8.814 -0.351 1.00 48.72 153 ASP A C 1
ATOM 1229 O O . ASP A 1 153 ? -15.606 8.013 -1.261 1.00 48.72 153 ASP A O 1
ATOM 1233 N N . LEU A 1 154 ? -15.628 8.466 0.930 1.00 52.84 154 LEU A N 1
ATOM 1234 C CA . LEU A 1 154 ? -15.080 7.206 1.445 1.00 52.84 154 LEU A CA 1
ATOM 1235 C C . LEU A 1 154 ? -16.022 6.033 1.136 1.00 52.84 154 LEU A C 1
ATOM 1237 O O . LEU A 1 154 ? -15.676 4.876 1.381 1.00 52.84 154 LEU A O 1
ATOM 1241 N N . LEU A 1 155 ? -17.196 6.347 0.588 1.00 54.91 155 LEU A N 1
ATOM 1242 C CA . LEU A 1 155 ? -18.324 5.462 0.372 1.00 54.91 155 LEU A CA 1
ATOM 1243 C C . LEU A 1 155 ? -18.718 5.341 -1.097 1.00 54.91 155 LEU A C 1
ATOM 1245 O O . LEU A 1 155 ? -19.634 4.580 -1.407 1.00 54.91 155 LEU A O 1
ATOM 1249 N N . ASP A 1 156 ? -18.040 6.042 -2.005 1.00 58.81 156 ASP A N 1
ATOM 1250 C CA . ASP A 1 156 ? -18.374 5.967 -3.421 1.00 58.81 156 ASP A CA 1
ATOM 1251 C C . ASP A 1 156 ? -18.140 4.526 -3.924 1.00 58.81 156 ASP A C 1
ATOM 1253 O O . ASP A 1 156 ? -17.020 4.002 -3.915 1.00 58.81 156 ASP A O 1
ATOM 1257 N N . GLY A 1 157 ? -19.232 3.833 -4.261 1.00 67.06 157 GLY A N 1
ATOM 1258 C CA . GLY A 1 157 ? -19.253 2.411 -4.629 1.00 67.06 157 GLY A CA 1
ATOM 1259 C C . GLY A 1 157 ? -19.143 1.393 -3.480 1.00 67.06 157 GLY A C 1
ATOM 1260 O O . GLY A 1 157 ? -19.164 0.196 -3.753 1.00 67.06 157 GLY A O 1
ATOM 1261 N N . ILE A 1 158 ? -19.059 1.794 -2.201 1.00 77.19 158 ILE A N 1
ATOM 1262 C CA . ILE A 1 158 ? -18.953 0.820 -1.088 1.00 77.19 158 ILE A CA 1
ATOM 1263 C C . ILE A 1 158 ? -20.247 0.031 -0.869 1.00 77.19 158 ILE A C 1
ATOM 1265 O O . ILE A 1 158 ? -20.207 -1.114 -0.435 1.00 77.19 158 ILE A O 1
ATOM 1269 N N . TYR A 1 159 ? -21.396 0.628 -1.191 1.00 76.12 159 TYR A N 1
ATOM 1270 C CA . TYR A 1 159 ? -22.692 -0.051 -1.130 1.00 76.12 159 TYR A CA 1
ATOM 1271 C C . TYR A 1 159 ? -22.827 -1.130 -2.215 1.00 76.12 159 TYR A C 1
ATOM 1273 O O . TYR A 1 159 ? -23.657 -2.022 -2.093 1.00 76.12 159 TYR A O 1
ATOM 1281 N N . GLU A 1 160 ? -21.994 -1.070 -3.259 1.00 80.56 160 GLU A N 1
ATOM 1282 C CA . GLU A 1 160 ? -21.878 -2.102 -4.295 1.00 80.56 160 GLU A CA 1
ATOM 1283 C C . GLU A 1 160 ? -20.800 -3.146 -3.950 1.00 80.56 160 GLU A C 1
ATOM 1285 O O . GLU A 1 160 ? -20.579 -4.089 -4.715 1.00 80.56 160 GLU A O 1
ATOM 1290 N N . ASP A 1 161 ? -20.106 -2.996 -2.811 1.00 83.06 161 ASP A N 1
ATOM 1291 C CA . ASP A 1 161 ? -19.111 -3.964 -2.366 1.00 83.06 161 ASP A CA 1
ATOM 1292 C C . ASP A 1 161 ? -19.794 -5.328 -2.144 1.00 83.06 161 ASP A C 1
ATOM 1294 O O . ASP A 1 161 ? -20.753 -5.414 -1.373 1.00 83.06 161 ASP A O 1
ATOM 1298 N N . PRO A 1 162 ? -19.294 -6.424 -2.750 1.00 86.06 162 PRO A N 1
ATOM 1299 C CA . PRO A 1 162 ? -19.897 -7.753 -2.608 1.00 86.06 162 PRO A CA 1
ATOM 1300 C C . PRO A 1 162 ? -20.020 -8.261 -1.162 1.00 86.06 162 PRO A C 1
ATOM 1302 O O . PRO A 1 162 ? -20.736 -9.231 -0.904 1.00 86.06 162 PRO A O 1
ATOM 1305 N N . LEU A 1 163 ? -19.272 -7.662 -0.232 1.00 89.19 163 LEU A N 1
ATOM 1306 C CA . LEU A 1 163 ? -19.273 -7.996 1.187 1.00 89.19 163 LEU A CA 1
ATOM 1307 C C . LEU A 1 163 ? -20.156 -7.069 2.025 1.00 89.19 163 LEU A C 1
ATOM 1309 O O . LEU A 1 163 ? -20.265 -7.311 3.222 1.00 89.19 163 LEU A O 1
ATOM 1313 N N . TYR A 1 164 ? -20.770 -6.033 1.449 1.00 89.81 164 TYR A N 1
ATOM 1314 C CA . TYR A 1 164 ? -21.584 -5.076 2.200 1.00 89.81 164 TYR A CA 1
ATOM 1315 C C . TYR A 1 164 ? -22.758 -5.757 2.917 1.00 89.81 164 TYR A C 1
ATOM 1317 O O . TYR A 1 164 ? -22.850 -5.704 4.146 1.00 89.81 164 TYR A O 1
ATOM 1325 N N . ASP A 1 165 ? -23.591 -6.487 2.171 1.00 89.19 165 ASP A N 1
ATOM 1326 C CA . ASP A 1 165 ? -24.734 -7.215 2.737 1.00 89.19 165 ASP A CA 1
ATOM 1327 C C . ASP A 1 165 ? -24.280 -8.310 3.711 1.00 89.19 165 ASP A C 1
ATOM 1329 O O . ASP A 1 165 ? -24.820 -8.448 4.806 1.00 89.19 165 ASP A O 1
ATOM 1333 N N . GLN A 1 166 ? -23.202 -9.025 3.373 1.00 89.81 166 GLN A N 1
ATOM 1334 C CA . GLN A 1 166 ? -22.628 -10.051 4.249 1.00 89.81 166 GLN A CA 1
ATOM 1335 C C . GLN A 1 166 ? -22.137 -9.449 5.573 1.00 89.81 166 GLN A C 1
ATOM 1337 O O . GLN A 1 166 ? -22.310 -10.035 6.642 1.00 89.81 166 GLN A O 1
ATOM 1342 N N . ALA A 1 167 ? -21.513 -8.269 5.533 1.00 90.31 167 ALA A N 1
ATOM 1343 C CA . ALA A 1 167 ? -21.078 -7.568 6.731 1.00 90.31 167 ALA A CA 1
ATOM 1344 C C . ALA A 1 167 ? -22.281 -7.182 7.599 1.00 90.31 167 ALA A C 1
ATOM 1346 O O . ALA A 1 167 ? -22.226 -7.400 8.806 1.00 90.31 167 ALA A O 1
ATOM 1347 N N . LYS A 1 168 ? -23.379 -6.698 7.006 1.00 89.62 168 LYS A N 1
ATOM 1348 C CA . LYS A 1 168 ? -24.622 -6.395 7.728 1.00 89.62 168 LYS A CA 1
ATOM 1349 C C . LYS A 1 168 ? -25.209 -7.630 8.421 1.00 89.62 168 LYS A C 1
ATOM 1351 O O . LYS A 1 168 ? -25.504 -7.557 9.614 1.00 89.62 168 LYS A O 1
ATOM 1356 N N . ASP A 1 169 ? -25.299 -8.757 7.718 1.00 88.81 169 ASP A N 1
ATOM 1357 C CA . ASP A 1 169 ? -25.813 -10.019 8.270 1.00 88.81 169 ASP A CA 1
ATOM 1358 C C . ASP A 1 169 ? -24.946 -10.540 9.419 1.00 88.81 169 ASP A C 1
ATOM 1360 O O . ASP A 1 169 ? -25.455 -10.973 10.452 1.00 88.81 169 ASP A O 1
ATOM 1364 N N . LEU A 1 170 ? -23.621 -10.445 9.285 1.00 89.31 170 LEU A N 1
ATOM 1365 C CA . LEU A 1 170 ? -22.701 -10.814 10.359 1.00 89.31 170 LEU A CA 1
ATOM 1366 C C . LEU A 1 170 ? -22.968 -9.987 11.620 1.00 89.31 170 LEU A C 1
ATOM 1368 O O . LEU A 1 170 ? -22.987 -10.532 12.723 1.00 89.31 170 LEU A O 1
ATOM 1372 N N . LEU A 1 171 ? -23.187 -8.679 11.469 1.00 88.69 171 LEU A N 1
ATOM 1373 C CA . LEU A 1 171 ? -23.429 -7.789 12.601 1.00 88.69 171 LEU A CA 1
ATOM 1374 C C . LEU A 1 171 ? -24.732 -8.080 13.338 1.00 88.69 171 LEU A C 1
ATOM 1376 O O . LEU A 1 171 ? -24.775 -7.838 14.539 1.00 88.69 171 LEU A O 1
ATOM 1380 N N . ALA A 1 172 ? -25.741 -8.664 12.688 1.00 84.75 172 ALA A N 1
ATOM 1381 C CA . ALA A 1 172 ? -27.001 -9.030 13.341 1.00 84.75 172 ALA A CA 1
ATOM 1382 C C . ALA A 1 172 ? -26.816 -9.970 14.551 1.00 84.75 172 ALA A C 1
ATOM 1384 O O . ALA A 1 172 ? -27.675 -10.043 15.426 1.00 84.75 172 ALA A O 1
ATOM 1385 N N . HIS A 1 173 ? -25.688 -10.684 14.629 1.00 81.44 173 HIS A N 1
ATOM 1386 C CA . HIS A 1 173 ? -25.374 -11.606 15.722 1.00 81.44 173 HIS A CA 1
ATOM 1387 C C . HIS A 1 173 ? -24.300 -11.089 16.692 1.00 81.44 173 HIS A C 1
ATOM 1389 O O . HIS A 1 173 ? -23.895 -11.811 17.606 1.00 81.44 173 HIS A O 1
ATOM 1395 N N . HIS A 1 174 ? -23.830 -9.851 16.524 1.00 85.12 174 HIS A N 1
ATOM 1396 C CA . HIS A 1 174 ? -22.766 -9.270 17.336 1.00 85.12 174 HIS A CA 1
ATOM 1397 C C . HIS A 1 174 ? -23.229 -7.999 18.049 1.00 85.12 174 HIS A C 1
ATOM 1399 O O . HIS A 1 174 ? -23.911 -7.157 17.488 1.00 85.12 174 HIS A O 1
ATOM 1405 N N . THR A 1 175 ? -22.811 -7.822 19.302 1.00 84.50 175 THR A N 1
ATOM 1406 C CA . THR A 1 175 ? -23.087 -6.596 20.074 1.00 84.50 175 THR A CA 1
ATOM 1407 C C . THR A 1 175 ? -22.089 -5.477 19.774 1.00 84.50 175 THR A C 1
ATOM 1409 O O . THR A 1 175 ? -22.388 -4.293 19.951 1.00 84.50 175 THR A O 1
ATOM 1412 N N . THR A 1 176 ? -20.894 -5.841 19.313 1.00 86.75 176 THR A N 1
ATOM 1413 C CA . THR A 1 176 ? -19.824 -4.924 18.927 1.00 86.75 176 THR A CA 1
ATOM 1414 C C . THR A 1 176 ? -19.063 -5.463 17.721 1.00 86.75 176 THR A C 1
ATOM 1416 O O . THR A 1 176 ? -19.010 -6.670 17.487 1.00 86.75 176 THR A O 1
ATOM 1419 N N . VAL A 1 177 ? -18.440 -4.564 16.961 1.00 88.88 177 VAL A N 1
ATOM 1420 C CA . VAL A 1 177 ? -17.590 -4.915 15.824 1.00 88.88 177 VAL A CA 1
ATOM 1421 C C . VAL A 1 177 ? -16.315 -4.087 15.802 1.00 88.88 177 VAL A C 1
ATOM 1423 O O . VAL A 1 177 ? -16.325 -2.880 16.036 1.00 88.88 177 VAL A O 1
ATOM 1426 N N . SER A 1 178 ? -15.197 -4.735 15.482 1.00 86.94 178 SER A N 1
ATOM 1427 C CA . SER A 1 178 ? -13.938 -4.067 15.153 1.00 86.94 178 SER A CA 1
ATOM 1428 C C . SER A 1 178 ? -13.524 -4.364 13.706 1.00 86.94 178 SER A C 1
ATOM 1430 O O . SER A 1 178 ? -13.909 -5.408 13.169 1.00 86.94 178 SER A O 1
ATOM 1432 N N . PRO A 1 179 ? -12.709 -3.502 13.061 1.00 86.12 179 PRO A N 1
ATOM 1433 C CA . PRO A 1 179 ? -12.192 -3.773 11.715 1.00 86.12 179 PRO A CA 1
ATOM 1434 C C . PRO A 1 179 ? -11.525 -5.154 11.624 1.00 86.12 179 PRO A C 1
ATOM 1436 O O . PRO A 1 179 ? -11.725 -5.902 10.673 1.00 86.12 179 PRO A O 1
ATOM 1439 N N . SER A 1 180 ? -10.816 -5.548 12.683 1.00 83.69 180 SER A N 1
ATOM 1440 C CA . SER A 1 180 ? -10.159 -6.847 12.838 1.00 83.69 180 SER A CA 1
ATOM 1441 C C . SER A 1 180 ? -11.106 -8.056 12.865 1.00 83.69 180 SER A C 1
ATOM 1443 O O . SER A 1 180 ? -10.660 -9.170 12.578 1.00 83.69 180 SER A O 1
ATOM 1445 N N . LEU A 1 181 ? -12.389 -7.889 13.213 1.00 86.69 181 LEU A N 1
ATOM 1446 C CA . LEU A 1 181 ? -13.392 -8.947 13.049 1.00 86.69 181 LEU A CA 1
ATOM 1447 C C . LEU A 1 181 ? -13.641 -9.188 11.557 1.00 86.69 181 LEU A C 1
ATOM 1449 O O . LEU A 1 181 ? -13.426 -10.299 11.081 1.00 86.69 181 LEU A O 1
ATOM 1453 N N . LEU A 1 182 ? -13.971 -8.130 10.811 1.00 89.81 182 LEU A N 1
ATOM 1454 C CA . LEU A 1 182 ? -14.238 -8.205 9.371 1.00 89.81 182 LEU A CA 1
ATOM 1455 C C . LEU A 1 182 ? -13.021 -8.698 8.578 1.00 89.81 182 LEU A C 1
ATOM 1457 O O . LEU A 1 182 ? -13.167 -9.554 7.708 1.00 89.81 182 LEU A O 1
ATOM 1461 N N . GLN A 1 183 ? -11.814 -8.229 8.915 1.00 87.19 183 GLN A N 1
ATOM 1462 C CA . GLN A 1 183 ? -10.574 -8.692 8.281 1.00 87.19 183 GLN A CA 1
ATOM 1463 C C . GLN A 1 183 ? -10.387 -10.208 8.394 1.00 87.19 183 GLN A C 1
ATOM 1465 O O . GLN A 1 183 ? -9.961 -10.843 7.435 1.00 87.19 183 GLN A O 1
ATOM 1470 N N . ARG A 1 184 ? -10.691 -10.797 9.559 1.00 87.00 184 ARG A N 1
ATOM 1471 C CA . ARG A 1 184 ? -10.528 -12.241 9.790 1.00 87.00 184 ARG A CA 1
ATOM 1472 C C . ARG A 1 184 ? -11.662 -13.051 9.175 1.00 87.00 184 ARG A C 1
ATOM 1474 O O . ARG A 1 184 ? -11.389 -14.091 8.589 1.00 87.00 184 ARG A O 1
ATOM 1481 N N . THR A 1 185 ? -12.901 -12.575 9.288 1.00 88.69 185 THR A N 1
ATOM 1482 C CA . THR A 1 185 ? -14.079 -13.272 8.755 1.00 88.69 185 THR A CA 1
ATOM 1483 C C . THR A 1 185 ? -14.061 -13.311 7.230 1.00 88.69 185 THR A C 1
ATOM 1485 O O . THR A 1 185 ? -14.272 -14.366 6.640 1.00 88.69 185 THR A O 1
ATOM 1488 N N . TYR A 1 186 ? -13.745 -12.183 6.591 1.00 88.75 186 TYR A N 1
ATOM 1489 C CA . TYR A 1 186 ? -13.824 -12.033 5.135 1.00 88.75 186 TYR A CA 1
ATOM 1490 C C . TYR A 1 186 ? -12.467 -12.019 4.432 1.00 88.75 186 TYR A C 1
ATOM 1492 O O . TYR A 1 186 ? -12.404 -11.857 3.219 1.00 88.75 186 TYR A O 1
ATOM 1500 N N . SER A 1 187 ? -11.370 -12.204 5.173 1.00 84.50 187 SER A N 1
ATOM 1501 C CA . SER A 1 187 ? -10.000 -12.152 4.639 1.00 84.50 187 SER A CA 1
ATOM 1502 C C . SER A 1 187 ? -9.677 -10.851 3.888 1.00 84.50 187 SER A C 1
ATOM 1504 O O . SER A 1 187 ? -8.864 -10.845 2.968 1.00 84.50 187 SER A O 1
ATOM 1506 N N . ILE A 1 188 ? -10.272 -9.733 4.309 1.00 86.12 188 ILE A N 1
ATOM 1507 C CA . ILE A 1 188 ? -10.073 -8.406 3.710 1.00 86.12 188 ILE A CA 1
ATOM 1508 C C . ILE A 1 188 ? -8.979 -7.597 4.417 1.00 86.12 188 ILE A C 1
ATOM 1510 O O . ILE A 1 188 ? -8.551 -7.910 5.530 1.00 86.12 188 ILE A O 1
ATOM 1514 N N . GLY A 1 189 ? -8.456 -6.583 3.739 1.00 78.00 189 GLY A N 1
ATOM 1515 C CA . GLY A 1 189 ? -7.541 -5.583 4.281 1.00 78.00 189 GLY A CA 1
ATOM 1516 C C . GLY A 1 189 ? -8.213 -4.629 5.274 1.00 78.00 189 GLY A C 1
ATOM 1517 O O . GLY A 1 189 ? -9.438 -4.509 5.348 1.00 78.00 189 GLY A O 1
ATOM 1518 N N . TYR A 1 190 ? -7.388 -3.932 6.060 1.00 80.44 190 TYR A N 1
ATOM 1519 C CA . TYR A 1 190 ? -7.854 -3.021 7.112 1.00 80.44 190 TYR A CA 1
ATOM 1520 C C . TYR A 1 190 ? -8.703 -1.875 6.549 1.00 80.44 190 TYR A C 1
ATOM 1522 O O . TYR A 1 190 ? -9.726 -1.527 7.133 1.00 80.44 190 TYR A O 1
ATOM 1530 N N . ASN A 1 191 ? -8.326 -1.319 5.396 1.00 79.62 191 ASN A N 1
ATOM 1531 C CA . ASN A 1 191 ? -9.036 -0.180 4.815 1.00 79.62 191 ASN A CA 1
ATOM 1532 C C . ASN A 1 191 ? -10.432 -0.554 4.330 1.00 79.62 191 ASN A C 1
ATOM 1534 O O . ASN A 1 191 ? -11.377 0.177 4.592 1.00 79.62 191 ASN A O 1
ATOM 1538 N N . ARG A 1 192 ? -10.595 -1.705 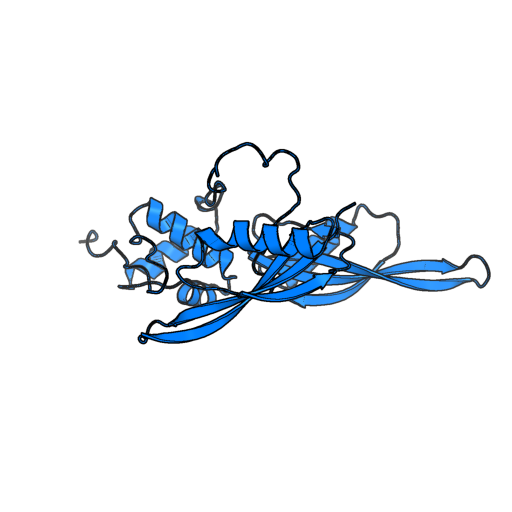3.667 1.00 84.94 192 ARG A N 1
ATOM 1539 C CA . ARG A 1 192 ? -11.924 -2.185 3.261 1.00 84.94 192 ARG A CA 1
ATOM 1540 C C . ARG A 1 192 ? -12.790 -2.504 4.464 1.00 84.94 192 ARG A C 1
ATOM 1542 O O . ARG A 1 192 ? -13.950 -2.123 4.468 1.00 84.94 192 ARG A O 1
ATOM 1549 N N . ALA A 1 193 ? -12.218 -3.115 5.503 1.00 88.00 193 ALA A N 1
ATOM 1550 C CA . ALA A 1 193 ? -12.933 -3.332 6.754 1.00 88.00 193 ALA A CA 1
ATOM 1551 C C . ALA A 1 193 ? -13.416 -2.012 7.384 1.00 88.00 193 ALA A C 1
ATOM 1553 O O . ALA A 1 193 ? -14.566 -1.940 7.800 1.00 88.00 193 ALA A O 1
ATOM 1554 N N . ASN A 1 194 ? -12.583 -0.963 7.422 1.00 86.62 194 ASN A N 1
ATOM 1555 C CA . ASN A 1 194 ? -13.014 0.349 7.922 1.00 86.62 194 ASN A CA 1
ATOM 1556 C C . ASN A 1 194 ? -14.066 0.994 7.019 1.00 86.62 194 ASN A C 1
ATOM 1558 O O . ASN A 1 194 ? -15.092 1.403 7.541 1.00 86.62 194 ASN A O 1
ATOM 1562 N N . ARG A 1 195 ? -13.886 0.985 5.691 1.00 86.56 195 ARG A N 1
ATOM 1563 C CA . ARG A 1 195 ? -14.887 1.519 4.750 1.00 86.56 195 ARG A CA 1
ATOM 1564 C C . ARG A 1 195 ? -16.246 0.837 4.897 1.00 86.56 195 ARG A C 1
ATOM 1566 O O . ARG A 1 195 ? -17.266 1.514 4.901 1.00 86.56 195 ARG A O 1
ATOM 1573 N N . LEU A 1 196 ? -16.268 -0.488 5.066 1.00 89.00 196 LEU A N 1
ATOM 1574 C CA . LEU A 1 196 ? -17.502 -1.228 5.340 1.00 89.00 196 LEU A CA 1
ATOM 1575 C C . LEU A 1 196 ? -18.140 -0.774 6.661 1.00 89.00 196 LEU A C 1
ATOM 1577 O O . LEU A 1 196 ? -19.346 -0.566 6.709 1.00 89.00 196 LEU A O 1
ATOM 1581 N N . LEU A 1 197 ? -17.351 -0.573 7.721 1.00 89.31 197 LEU A N 1
ATOM 1582 C CA . LEU A 1 197 ? -17.869 -0.065 8.997 1.00 89.31 197 LEU A CA 1
ATOM 1583 C C . LEU A 1 197 ? -18.367 1.377 8.912 1.00 89.31 197 LEU A C 1
ATOM 1585 O O . LEU A 1 197 ? -19.400 1.670 9.499 1.00 89.31 197 LEU A O 1
ATOM 1589 N N . ASP A 1 198 ? -17.683 2.245 8.173 1.00 88.25 198 ASP A N 1
ATOM 1590 C CA . ASP A 1 198 ? -18.099 3.632 7.945 1.00 88.25 198 ASP A CA 1
ATOM 1591 C C . ASP A 1 198 ? -19.416 3.683 7.153 1.00 88.25 198 ASP A C 1
ATOM 1593 O O . ASP A 1 198 ? -20.323 4.444 7.489 1.00 88.25 198 ASP A O 1
ATOM 1597 N N . ALA A 1 199 ? -19.576 2.806 6.157 1.00 88.44 199 ALA A N 1
ATOM 1598 C CA . ALA A 1 199 ? -20.822 2.660 5.406 1.00 88.44 199 ALA A CA 1
ATOM 1599 C C . ALA A 1 199 ? -21.980 2.164 6.283 1.00 88.44 199 ALA A C 1
ATOM 1601 O O . ALA A 1 199 ? -23.112 2.632 6.172 1.00 88.44 199 ALA A O 1
ATOM 1602 N N . LEU A 1 200 ? -21.703 1.212 7.173 1.00 89.69 200 LEU A N 1
ATOM 1603 C CA . LEU A 1 200 ? -22.682 0.690 8.125 1.00 89.69 200 LEU A CA 1
ATOM 1604 C C . LEU A 1 200 ? -23.007 1.718 9.224 1.00 89.69 200 LEU A C 1
ATOM 1606 O O . LEU A 1 200 ? -24.138 1.772 9.700 1.00 89.69 200 LEU A O 1
ATOM 1610 N N . GLU A 1 201 ? -22.057 2.576 9.595 1.00 88.50 201 GLU A N 1
ATOM 1611 C CA . GLU A 1 201 ? -22.284 3.702 10.502 1.00 88.50 201 GLU A CA 1
ATOM 1612 C C . GLU A 1 201 ? -23.242 4.731 9.896 1.00 88.50 201 GLU A C 1
ATOM 1614 O O . GLU A 1 201 ? -24.205 5.129 10.551 1.00 88.50 201 GLU A O 1
ATOM 1619 N N . GLN A 1 202 ? -23.059 5.096 8.622 1.00 85.50 202 GLN A N 1
ATOM 1620 C CA . GLN A 1 202 ? -23.977 6.015 7.938 1.00 85.50 202 GLN A CA 1
ATOM 1621 C C . GLN A 1 202 ? -25.413 5.499 7.848 1.00 85.50 202 GLN A C 1
ATOM 1623 O O . GLN A 1 202 ? -26.355 6.288 7.888 1.00 85.50 202 GLN A O 1
ATOM 1628 N N . GLN A 1 203 ? -25.590 4.183 7.746 1.00 86.31 203 GLN A N 1
ATOM 1629 C CA . GLN A 1 203 ? -26.913 3.557 7.745 1.00 86.31 203 GLN A CA 1
ATOM 1630 C C . GLN A 1 203 ? -27.482 3.342 9.156 1.00 86.31 203 GLN A C 1
ATOM 1632 O O . GLN A 1 203 ? -28.531 2.721 9.305 1.00 86.31 203 GLN A O 1
ATOM 1637 N N . GLY A 1 204 ? -26.797 3.813 10.204 1.00 85.19 204 GLY A N 1
ATOM 1638 C CA . GLY A 1 204 ? -27.232 3.650 11.592 1.00 85.19 204 GLY A CA 1
ATOM 1639 C C . GLY A 1 204 ? -27.169 2.207 12.099 1.00 85.19 204 GLY A C 1
ATOM 1640 O O . GLY A 1 204 ? -27.761 1.895 13.126 1.00 85.19 204 GLY A O 1
ATOM 1641 N N . ILE A 1 205 ? -26.455 1.321 11.399 1.00 86.88 205 ILE A N 1
ATOM 1642 C CA . ILE A 1 205 ? -26.255 -0.085 11.779 1.00 86.88 205 ILE A CA 1
ATOM 1643 C C . ILE A 1 205 ? -25.148 -0.200 12.834 1.00 86.88 205 ILE A C 1
ATOM 1645 O O . ILE A 1 205 ? -25.206 -1.041 13.735 1.00 86.88 205 ILE A O 1
ATOM 1649 N N . VAL A 1 206 ? -24.142 0.667 12.743 1.00 89.88 206 VAL A N 1
ATOM 1650 C CA . VAL A 1 206 ? -22.997 0.725 13.652 1.00 89.88 206 VAL A CA 1
ATOM 1651 C C . VAL A 1 206 ? -22.926 2.113 14.291 1.00 89.88 206 VAL A C 1
ATOM 1653 O O . VAL A 1 206 ? -23.223 3.118 13.661 1.00 89.88 206 VAL A O 1
ATOM 1656 N N . GLY A 1 207 ? -22.574 2.176 15.572 1.00 85.12 207 GLY A N 1
ATOM 1657 C CA . GLY A 1 207 ? -22.367 3.430 16.292 1.00 85.12 207 GLY A CA 1
ATOM 1658 C C . GLY A 1 207 ? -21.057 4.127 15.905 1.00 85.12 207 GLY A C 1
ATOM 1659 O O . GLY A 1 207 ? -20.177 3.498 15.316 1.00 85.12 207 GLY A O 1
ATOM 1660 N N . PRO A 1 208 ? -20.892 5.402 16.291 1.00 81.62 208 PRO A N 1
ATOM 1661 C CA . PRO A 1 208 ? -19.793 6.230 15.818 1.00 81.62 208 PRO A CA 1
ATOM 1662 C C . PRO A 1 208 ? -18.414 5.705 16.207 1.00 81.62 208 PRO A C 1
ATOM 1664 O O . PRO A 1 208 ? -18.222 5.138 17.292 1.00 81.62 208 PRO A O 1
ATOM 1667 N N . PHE A 1 209 ? -17.431 5.950 15.340 1.00 73.38 209 PHE A N 1
ATOM 1668 C CA . PHE A 1 209 ? -16.033 5.673 15.652 1.00 73.38 209 PHE A CA 1
ATOM 1669 C C . PHE A 1 209 ? -15.549 6.518 16.839 1.00 73.38 209 PHE A C 1
ATOM 1671 O O . PHE A 1 209 ? -15.596 7.745 16.825 1.00 73.38 209 PHE A O 1
ATOM 1678 N N . ASN A 1 210 ? -15.031 5.854 17.873 1.00 68.50 210 ASN A N 1
ATOM 1679 C CA . ASN A 1 210 ? -14.525 6.490 19.093 1.00 68.50 210 ASN A CA 1
ATOM 1680 C C . ASN A 1 210 ? -12.998 6.346 19.253 1.00 68.50 210 ASN A C 1
ATOM 1682 O O . ASN A 1 210 ? -12.473 6.414 20.365 1.00 68.50 210 ASN A O 1
ATOM 1686 N N . GLY A 1 211 ? -12.273 6.124 18.153 1.00 61.28 211 GLY A N 1
ATOM 1687 C CA . GLY A 1 211 ? -10.808 6.077 18.124 1.00 61.28 211 GLY A CA 1
ATOM 1688 C C . GLY A 1 211 ? -10.201 4.714 18.468 1.00 61.28 211 GLY A C 1
ATOM 1689 O O . GLY A 1 211 ? -9.330 4.231 17.748 1.00 61.28 211 GLY A O 1
ATOM 1690 N N . ALA A 1 212 ? -10.640 4.089 19.563 1.00 56.06 212 ALA A N 1
ATOM 1691 C CA . ALA A 1 212 ? -9.907 2.974 20.176 1.00 56.06 212 ALA A CA 1
ATOM 1692 C C . ALA A 1 212 ? -10.732 1.720 20.497 1.00 56.06 212 ALA A C 1
ATOM 1694 O O . ALA A 1 212 ? -10.149 0.662 20.730 1.00 56.06 212 ALA A O 1
ATOM 1695 N N . SER A 1 213 ? -12.062 1.808 20.538 1.00 67.31 213 SER A N 1
ATOM 1696 C CA . SER A 1 213 ? -12.911 0.688 20.956 1.00 67.31 213 SER A CA 1
ATOM 1697 C C . SER A 1 213 ? -13.692 0.087 19.784 1.00 67.31 213 SER A C 1
ATOM 1699 O O . SER A 1 213 ? -13.930 0.768 18.784 1.00 67.31 213 SER A O 1
ATOM 1701 N N . PRO A 1 214 ? -14.120 -1.186 19.892 1.00 75.00 214 PRO A N 1
ATOM 1702 C CA . PRO A 1 214 ? -15.085 -1.772 18.971 1.00 75.00 214 PRO A CA 1
ATOM 1703 C C . PRO A 1 214 ? -16.322 -0.879 18.862 1.00 75.00 214 PRO A C 1
ATOM 1705 O O . PRO A 1 214 ? -16.838 -0.394 19.874 1.00 75.00 214 PRO A O 1
ATOM 1708 N N . ARG A 1 215 ? -16.803 -0.663 17.637 1.00 86.88 215 ARG A N 1
ATOM 1709 C CA . ARG A 1 215 ? -18.019 0.107 17.398 1.00 86.88 215 ARG A CA 1
ATOM 1710 C C . ARG A 1 215 ? -19.219 -0.710 17.870 1.00 86.88 215 ARG A C 1
ATOM 1712 O O . ARG A 1 215 ? -19.268 -1.928 17.683 1.00 86.88 215 ARG A O 1
ATOM 1719 N N . ARG A 1 216 ? -20.177 -0.054 18.520 1.00 85.50 216 ARG A N 1
ATOM 1720 C CA . ARG A 1 216 ? -21.394 -0.714 19.009 1.00 85.50 216 ARG A CA 1
ATOM 1721 C C . ARG A 1 216 ? -22.286 -1.062 17.823 1.00 85.50 216 ARG A C 1
ATOM 1723 O O . ARG A 1 216 ? -22.502 -0.207 16.974 1.00 85.50 216 ARG A O 1
ATOM 1730 N N . VAL A 1 217 ? -22.818 -2.276 17.777 1.00 88.94 217 VAL A N 1
ATOM 1731 C CA . VAL A 1 217 ? -23.845 -2.626 16.790 1.00 88.94 217 VAL A CA 1
ATOM 1732 C C . VAL A 1 217 ? -25.196 -2.132 17.301 1.00 88.94 217 VAL A C 1
ATOM 1734 O O . VAL A 1 217 ? -25.518 -2.301 18.480 1.00 88.94 217 VAL A O 1
ATOM 1737 N N . LEU A 1 218 ? -25.952 -1.471 16.429 1.00 86.12 218 LEU A N 1
ATOM 1738 C CA . LEU A 1 218 ? -27.218 -0.815 16.754 1.00 86.12 218 LEU A CA 1
ATOM 1739 C C . LEU A 1 218 ? -28.448 -1.591 16.254 1.00 86.12 218 LEU A C 1
ATOM 1741 O O . LEU A 1 218 ? -29.558 -1.235 16.622 1.00 86.12 218 LEU A O 1
ATOM 1745 N N . ILE A 1 219 ? -28.268 -2.672 15.484 1.00 74.62 219 ILE A N 1
ATOM 1746 C CA . ILE A 1 219 ? -29.361 -3.449 14.856 1.00 74.62 219 ILE A CA 1
ATOM 1747 C C . ILE A 1 219 ? -30.069 -4.427 15.816 1.00 74.62 219 ILE A C 1
ATOM 1749 O O . ILE A 1 219 ? -30.757 -5.348 15.379 1.00 74.62 219 ILE A O 1
ATOM 1753 N N . ASN A 1 220 ? -29.901 -4.285 17.130 1.00 54.09 220 ASN A N 1
ATOM 1754 C CA . ASN A 1 220 ? -30.608 -5.170 18.049 1.00 54.09 220 ASN A CA 1
ATOM 1755 C C . ASN A 1 220 ? -32.077 -4.729 18.154 1.00 54.09 220 ASN A C 1
ATOM 1757 O O . ASN A 1 220 ? -32.349 -3.704 18.772 1.00 54.09 220 ASN A O 1
ATOM 1761 N N . GLU A 1 221 ? -32.956 -5.578 17.603 1.00 49.16 221 GLU A N 1
ATOM 1762 C CA . GLU A 1 221 ? -34.422 -5.659 17.773 1.00 49.16 221 GLU A CA 1
ATOM 1763 C C . GLU A 1 221 ? -35.313 -4.964 16.723 1.00 49.16 221 GLU A C 1
ATOM 1765 O O . GLU A 1 221 ? -35.955 -3.979 17.046 1.00 49.16 221 GLU A O 1
ATOM 1770 N N . GLU A 1 222 ? -35.461 -5.532 15.512 1.00 40.38 222 GLU A N 1
ATOM 1771 C CA . GLU A 1 222 ? -36.712 -5.419 14.711 1.00 40.38 222 GLU A CA 1
ATOM 1772 C C . GLU A 1 222 ? -36.952 -6.640 13.788 1.00 40.38 222 GLU A C 1
ATOM 1774 O O . GLU A 1 222 ? -37.308 -6.506 12.620 1.00 40.38 222 GLU A O 1
ATOM 1779 N N . HIS A 1 223 ? -36.786 -7.865 14.293 1.00 35.59 223 HIS A N 1
ATOM 1780 C CA . HIS A 1 223 ? -37.372 -9.037 13.628 1.00 35.59 223 HIS A CA 1
ATOM 1781 C C . HIS A 1 223 ? -38.048 -9.944 14.659 1.00 35.59 223 HIS A C 1
ATOM 1783 O O . HIS A 1 223 ? -37.484 -10.950 15.091 1.00 35.59 223 HIS A O 1
ATOM 1789 N N . GLU A 1 224 ? -39.253 -9.531 15.057 1.00 30.91 224 GLU A N 1
ATOM 1790 C CA . GLU A 1 224 ? -40.327 -10.426 15.509 1.00 30.91 224 GLU A CA 1
ATOM 1791 C C . GLU A 1 224 ? -41.227 -10.763 14.309 1.00 30.91 224 GLU A C 1
ATOM 1793 O O . GLU A 1 224 ? -41.499 -9.841 13.501 1.00 30.91 224 GLU A O 1
#